Protein AF-A0A976L8U5-F1 (afdb_monomer_lite)

Structure (mmCIF, N/CA/C/O backbone):
data_AF-A0A976L8U5-F1
#
_entry.id   AF-A0A976L8U5-F1
#
loop_
_atom_site.group_PDB
_atom_site.id
_atom_site.type_symbol
_atom_site.label_atom_id
_atom_site.label_alt_id
_atom_site.label_comp_id
_atom_site.label_asym_id
_atom_site.label_entity_id
_atom_site.label_seq_id
_atom_site.pdbx_PDB_ins_code
_atom_site.Cartn_x
_atom_site.Cartn_y
_atom_site.Cartn_z
_atom_site.occupancy
_atom_site.B_iso_or_equiv
_atom_site.auth_seq_id
_atom_site.auth_comp_id
_atom_site.auth_asym_id
_atom_site.auth_atom_id
_atom_site.pdbx_PDB_model_num
ATOM 1 N N . MET A 1 1 ? 22.854 15.360 -53.768 1.00 44.38 1 MET A N 1
ATOM 2 C CA . MET A 1 1 ? 22.581 15.860 -52.399 1.00 44.38 1 MET A CA 1
ATOM 3 C C . MET A 1 1 ? 21.250 15.353 -51.829 1.00 44.38 1 MET A C 1
ATOM 5 O O . MET A 1 1 ? 21.272 14.865 -50.712 1.00 44.38 1 MET A O 1
ATOM 9 N N . LEU A 1 2 ? 20.129 15.354 -52.569 1.00 37.84 2 LEU A N 1
ATOM 10 C CA . LEU A 1 2 ? 18.815 14.887 -52.065 1.00 37.84 2 LEU A CA 1
ATOM 11 C C . LEU A 1 2 ? 18.750 13.401 -51.633 1.00 37.84 2 LEU A C 1
ATOM 13 O O . LEU A 1 2 ? 18.084 13.079 -50.655 1.00 37.84 2 LEU A O 1
ATOM 17 N N . ALA A 1 3 ? 19.489 12.499 -52.289 1.00 44.12 3 ALA A N 1
ATOM 18 C CA . ALA A 1 3 ? 19.462 11.062 -51.970 1.00 44.12 3 ALA A CA 1
ATOM 19 C C . ALA A 1 3 ? 20.123 10.683 -50.623 1.00 44.12 3 ALA A C 1
ATOM 21 O O . ALA A 1 3 ? 19.830 9.622 -50.083 1.00 44.12 3 ALA A O 1
ATOM 22 N N . ALA A 1 4 ? 20.990 11.538 -50.065 1.00 46.53 4 ALA A N 1
ATOM 23 C CA . ALA A 1 4 ? 21.650 11.299 -48.774 1.00 46.53 4 ALA A CA 1
ATOM 24 C C . ALA A 1 4 ? 20.836 11.822 -47.573 1.00 46.53 4 ALA A C 1
ATOM 26 O O . ALA A 1 4 ? 21.063 11.399 -46.443 1.00 46.53 4 ALA A O 1
ATOM 27 N N . LEU A 1 5 ? 19.870 12.716 -47.815 1.00 47.00 5 LEU A N 1
ATOM 28 C CA . LEU A 1 5 ? 18.998 13.295 -46.786 1.00 47.00 5 LEU A CA 1
ATOM 29 C C . LEU A 1 5 ? 17.825 12.374 -46.422 1.00 47.00 5 LEU A C 1
ATOM 31 O O . LEU A 1 5 ? 17.388 12.367 -45.275 1.00 47.00 5 LEU A O 1
ATOM 35 N N . LEU A 1 6 ? 17.339 11.564 -47.365 1.00 45.81 6 LEU A N 1
ATOM 36 C CA . LEU A 1 6 ? 16.196 10.666 -47.153 1.00 45.81 6 LEU A CA 1
ATOM 37 C C . LEU A 1 6 ? 16.451 9.579 -46.083 1.00 45.81 6 LEU A C 1
ATOM 39 O O . LEU A 1 6 ? 15.636 9.463 -45.172 1.00 45.81 6 LEU A O 1
ATOM 43 N N . PRO A 1 7 ? 17.576 8.832 -46.083 1.00 51.41 7 PRO A N 1
ATOM 44 C CA . PRO A 1 7 ? 17.837 7.832 -45.040 1.00 51.41 7 PRO A CA 1
ATOM 45 C C . PRO A 1 7 ? 18.092 8.460 -43.662 1.00 51.41 7 PRO A C 1
ATOM 47 O O . PRO A 1 7 ? 17.674 7.916 -42.642 1.00 51.41 7 PRO A O 1
ATOM 50 N N . ALA A 1 8 ? 18.756 9.622 -43.629 1.00 49.97 8 ALA A N 1
ATOM 51 C CA . ALA A 1 8 ? 19.089 10.328 -42.393 1.00 49.97 8 ALA A CA 1
ATOM 52 C C . ALA A 1 8 ? 17.847 10.932 -41.714 1.00 49.97 8 ALA A C 1
ATOM 54 O O . ALA A 1 8 ? 17.715 10.861 -40.495 1.00 49.97 8 ALA A O 1
ATOM 55 N N . THR A 1 9 ? 16.908 11.472 -42.495 1.00 52.38 9 THR A N 1
ATOM 56 C CA . THR A 1 9 ? 15.650 12.030 -41.973 1.00 52.38 9 THR A CA 1
ATOM 57 C C . THR A 1 9 ? 14.691 10.937 -41.501 1.00 52.38 9 THR A C 1
ATOM 59 O O . THR A 1 9 ? 14.131 11.064 -40.417 1.00 52.38 9 THR A O 1
ATOM 62 N N . ILE A 1 10 ? 14.573 9.818 -42.225 1.00 53.38 10 ILE A N 1
ATOM 63 C CA . ILE A 1 10 ? 13.756 8.666 -41.797 1.00 53.38 10 ILE A CA 1
ATOM 64 C C . ILE A 1 10 ? 14.329 8.026 -40.516 1.00 53.38 10 ILE A C 1
ATOM 66 O O . ILE A 1 10 ? 13.579 7.711 -39.593 1.00 53.38 10 ILE A O 1
ATOM 70 N N . GLY A 1 11 ? 15.658 7.902 -40.409 1.00 50.41 11 GLY A N 1
ATOM 71 C CA . GLY A 1 11 ? 16.328 7.411 -39.198 1.00 50.41 11 GLY A CA 1
ATOM 72 C C . GLY A 1 11 ? 16.193 8.342 -37.984 1.00 50.41 11 GLY A C 1
ATOM 73 O O . GLY A 1 11 ? 16.032 7.872 -36.856 1.00 50.41 11 GLY A O 1
ATOM 74 N N . MET A 1 12 ? 16.201 9.662 -38.194 1.00 54.78 12 MET A N 1
ATOM 75 C CA . MET A 1 12 ? 15.980 10.643 -37.122 1.00 54.78 12 MET A CA 1
ATOM 76 C C . MET A 1 12 ? 14.525 10.669 -36.637 1.00 54.78 12 MET A C 1
ATOM 78 O O . MET A 1 12 ? 14.290 10.738 -35.435 1.00 54.78 12 MET A O 1
ATOM 82 N N . VAL A 1 13 ? 13.543 10.552 -37.535 1.00 58.03 13 VAL A N 1
ATOM 83 C CA . VAL A 1 13 ? 12.120 10.513 -37.150 1.00 58.03 13 VAL A CA 1
ATOM 84 C C . VAL A 1 13 ? 11.796 9.235 -36.363 1.00 58.03 13 VAL A C 1
ATOM 86 O O . VAL A 1 13 ? 11.122 9.297 -35.335 1.00 58.03 13 VAL A O 1
ATOM 89 N N . GLY A 1 14 ? 12.348 8.086 -36.773 1.00 59.41 14 GLY A N 1
ATOM 90 C CA . GLY A 1 14 ? 12.197 6.826 -36.038 1.00 59.41 14 GLY A CA 1
ATOM 91 C C . GLY A 1 14 ? 12.796 6.879 -34.627 1.00 59.41 14 GLY A C 1
ATOM 92 O O . GLY A 1 14 ? 12.144 6.496 -33.659 1.00 59.41 14 GLY A O 1
ATOM 93 N N . THR A 1 15 ? 14.004 7.426 -34.478 1.00 60.72 15 THR A N 1
ATOM 94 C CA . THR A 1 15 ? 14.672 7.540 -33.167 1.00 60.72 15 THR A CA 1
ATOM 95 C C . THR A 1 15 ? 14.010 8.563 -32.237 1.00 60.72 15 THR A C 1
ATOM 97 O O . THR A 1 15 ? 13.962 8.330 -31.031 1.00 60.72 15 THR A O 1
ATOM 100 N N . GLN A 1 16 ? 13.434 9.644 -32.774 1.00 62.50 16 GLN A N 1
ATOM 101 C CA . GLN A 1 16 ? 12.646 10.606 -31.994 1.00 62.50 16 GLN A CA 1
ATOM 102 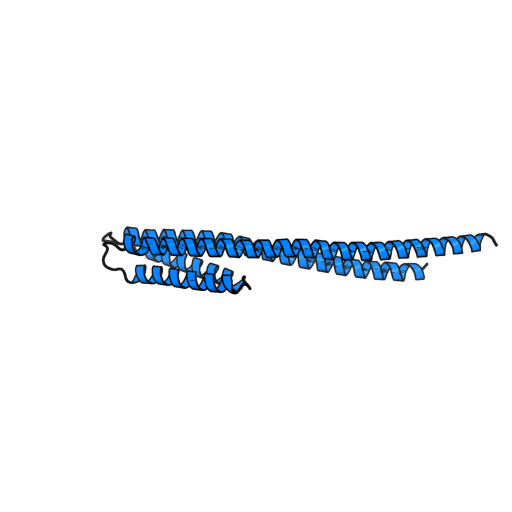C C . GLN A 1 16 ? 11.358 9.992 -31.438 1.00 62.50 16 GLN A C 1
ATOM 104 O O . GLN A 1 16 ? 11.057 10.200 -30.264 1.00 62.50 16 GLN A O 1
ATOM 109 N N . SER A 1 17 ? 10.632 9.204 -32.240 1.00 69.75 17 SER A N 1
ATOM 110 C CA . SER A 1 17 ? 9.412 8.525 -31.775 1.00 69.75 17 SER A CA 1
ATOM 111 C C . SER A 1 17 ? 9.699 7.527 -30.645 1.00 69.75 17 SER A C 1
ATOM 113 O O . SER A 1 17 ? 9.065 7.587 -29.598 1.00 69.75 17 SER A O 1
ATOM 115 N N . LEU A 1 18 ? 10.755 6.717 -30.781 1.00 70.25 18 LEU A N 1
ATOM 116 C CA . LEU A 1 18 ? 11.174 5.758 -29.753 1.00 70.25 18 LEU A CA 1
ATOM 117 C C . LEU A 1 18 ? 11.617 6.435 -28.449 1.00 70.25 18 LEU A C 1
ATOM 119 O O . LEU A 1 18 ? 11.365 5.915 -27.361 1.00 70.25 18 LEU A O 1
ATOM 123 N N . PHE A 1 19 ? 12.285 7.588 -28.544 1.00 72.75 19 PHE A N 1
ATOM 124 C CA . PHE A 1 19 ? 12.681 8.361 -27.370 1.00 72.75 19 PHE A CA 1
ATOM 125 C C . PHE A 1 19 ? 11.472 9.005 -26.679 1.00 72.75 19 PHE A C 1
ATOM 127 O O . PHE A 1 19 ? 11.380 8.961 -25.453 1.00 72.75 19 PHE A O 1
ATOM 134 N N . ALA A 1 20 ? 10.525 9.554 -27.443 1.00 78.88 20 ALA A N 1
ATOM 135 C CA . ALA A 1 20 ? 9.286 10.107 -26.901 1.00 78.88 20 ALA A CA 1
ATOM 136 C C . ALA A 1 20 ? 8.451 9.031 -26.185 1.00 78.88 20 ALA A C 1
ATOM 138 O O . ALA A 1 20 ? 8.029 9.246 -25.048 1.00 78.88 20 ALA A O 1
ATOM 139 N N . ASP A 1 21 ? 8.307 7.851 -26.792 1.00 79.31 21 ASP A N 1
ATOM 140 C CA . ASP A 1 21 ? 7.603 6.710 -26.198 1.00 79.31 21 ASP A CA 1
ATOM 141 C C . ASP A 1 21 ? 8.293 6.217 -24.917 1.00 79.31 21 ASP A C 1
ATOM 143 O O . ASP A 1 21 ? 7.636 5.913 -23.919 1.00 79.31 21 ASP A O 1
ATOM 147 N N . PHE A 1 22 ? 9.630 6.175 -24.906 1.00 77.56 22 PHE A N 1
ATOM 148 C CA . PHE A 1 22 ? 10.403 5.849 -23.707 1.00 77.56 22 PHE A CA 1
ATOM 149 C C . PHE A 1 22 ? 10.185 6.870 -22.583 1.00 77.56 22 PHE A C 1
ATOM 151 O O . PHE A 1 22 ? 9.984 6.475 -21.434 1.00 77.56 22 PHE A O 1
ATOM 158 N N . MET A 1 23 ? 10.201 8.166 -22.903 1.00 80.88 23 MET A N 1
ATOM 159 C CA . MET A 1 23 ? 9.980 9.236 -21.927 1.00 80.88 23 MET A CA 1
ATOM 160 C C . MET A 1 23 ? 8.559 9.204 -21.360 1.00 80.88 23 MET A C 1
ATOM 162 O O . MET A 1 23 ? 8.395 9.309 -20.145 1.00 80.88 23 MET A O 1
ATOM 166 N N . ALA A 1 24 ? 7.547 9.000 -22.208 1.00 83.25 24 ALA A N 1
ATOM 167 C CA . ALA A 1 24 ? 6.156 8.864 -21.781 1.00 83.25 24 ALA A CA 1
ATOM 168 C C . ALA A 1 24 ? 5.971 7.655 -20.851 1.00 83.25 24 ALA A C 1
ATOM 170 O O . ALA A 1 24 ? 5.401 7.782 -19.768 1.00 83.25 24 ALA A O 1
ATOM 171 N N . TRP A 1 25 ? 6.531 6.503 -21.228 1.00 84.44 25 TRP A N 1
ATOM 172 C CA . TRP A 1 25 ? 6.510 5.294 -20.405 1.00 84.44 25 TRP A CA 1
ATOM 173 C C . TRP A 1 25 ? 7.226 5.484 -19.057 1.00 84.44 25 TRP A C 1
ATOM 175 O O . TRP A 1 25 ? 6.696 5.092 -18.019 1.00 84.44 25 TRP A O 1
ATOM 185 N N . SER A 1 26 ? 8.400 6.124 -19.052 1.00 80.81 26 SER A N 1
ATOM 186 C CA . SER A 1 26 ? 9.168 6.424 -17.834 1.00 80.81 26 SER A CA 1
ATOM 187 C C . SER A 1 26 ? 8.401 7.351 -16.886 1.00 80.81 26 SER A C 1
ATOM 189 O O . SER A 1 26 ? 8.329 7.101 -15.683 1.00 80.81 26 SER A O 1
ATOM 191 N N . MET A 1 27 ? 7.768 8.396 -17.429 1.00 85.44 27 MET A N 1
ATOM 192 C CA . MET A 1 27 ? 6.956 9.328 -16.649 1.00 85.44 27 MET A CA 1
ATOM 193 C C . MET A 1 27 ? 5.739 8.635 -16.027 1.00 85.44 27 MET A C 1
ATOM 195 O O . MET A 1 27 ? 5.491 8.807 -14.834 1.00 85.44 27 MET A O 1
ATOM 199 N N . GLN A 1 28 ? 5.024 7.815 -16.803 1.00 86.44 28 GLN A N 1
ATOM 200 C CA . GLN A 1 28 ? 3.873 7.054 -16.316 1.00 86.44 28 GLN A CA 1
ATOM 201 C C . GLN A 1 28 ? 4.263 6.092 -15.185 1.00 86.44 28 GLN A C 1
ATOM 203 O O . GLN A 1 28 ? 3.563 6.008 -14.178 1.00 86.44 28 GLN A O 1
ATOM 208 N N . LEU A 1 29 ? 5.390 5.390 -15.323 1.00 81.69 29 LEU A N 1
ATOM 209 C CA . LEU A 1 29 ? 5.833 4.431 -14.315 1.00 81.69 29 LEU A CA 1
ATOM 210 C C . LEU A 1 29 ? 6.323 5.118 -13.034 1.00 81.69 29 LEU A C 1
ATOM 212 O O . LEU A 1 29 ? 5.962 4.684 -11.943 1.00 81.69 29 LEU A O 1
ATOM 216 N N . ASN A 1 30 ? 7.071 6.221 -13.145 1.00 83.50 30 ASN A N 1
ATOM 217 C CA . ASN A 1 30 ? 7.448 7.027 -11.980 1.00 83.50 30 ASN A CA 1
ATOM 218 C C . ASN A 1 30 ? 6.219 7.546 -11.229 1.00 83.50 30 ASN A C 1
ATOM 220 O O . ASN A 1 30 ? 6.196 7.522 -10.001 1.00 83.50 30 ASN A O 1
ATOM 224 N N . 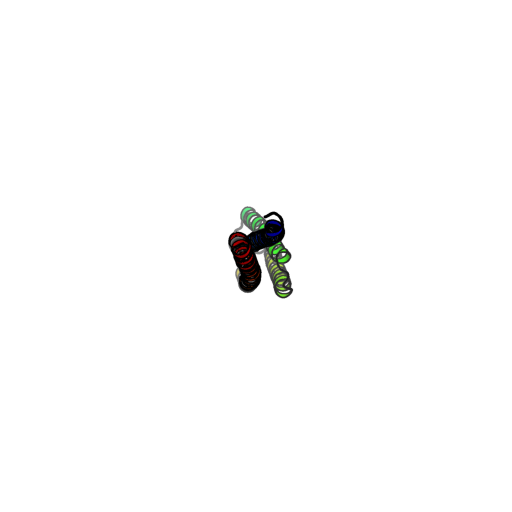GLN A 1 31 ? 5.188 7.983 -11.957 1.00 87.19 31 GLN A N 1
ATOM 225 C CA . GLN A 1 31 ? 3.933 8.408 -11.348 1.00 87.19 31 GLN A CA 1
ATOM 226 C C . GLN A 1 31 ? 3.245 7.248 -10.619 1.00 87.19 31 GLN A C 1
ATOM 228 O O . GLN A 1 31 ? 2.799 7.422 -9.490 1.00 87.19 31 GLN A O 1
ATOM 233 N N . GLN A 1 32 ? 3.205 6.059 -11.223 1.00 87.31 32 GLN A N 1
ATOM 234 C CA . GLN A 1 32 ? 2.621 4.875 -10.597 1.00 87.31 32 GLN A CA 1
ATOM 235 C C . GLN A 1 32 ? 3.361 4.472 -9.313 1.00 87.31 32 GLN A C 1
ATOM 237 O O . GLN A 1 32 ? 2.718 4.259 -8.288 1.00 87.31 32 GLN A O 1
ATOM 242 N N . VAL A 1 33 ? 4.696 4.411 -9.344 1.00 87.25 33 VAL A N 1
ATOM 243 C CA . VAL A 1 33 ? 5.521 4.099 -8.164 1.00 87.25 33 VAL A CA 1
ATOM 244 C C . VAL A 1 33 ? 5.324 5.141 -7.065 1.00 87.25 33 VAL A C 1
ATOM 246 O O . VAL A 1 33 ? 5.190 4.790 -5.893 1.00 87.25 33 VAL A O 1
ATOM 249 N N . PHE A 1 34 ? 5.282 6.423 -7.434 1.00 87.88 34 PHE A N 1
ATOM 250 C CA . PHE A 1 34 ? 5.053 7.504 -6.485 1.00 87.88 34 PHE A CA 1
ATOM 251 C C . PHE A 1 34 ? 3.684 7.386 -5.807 1.00 87.88 34 PHE A C 1
ATOM 253 O O . PHE A 1 34 ? 3.608 7.461 -4.581 1.00 87.88 34 PHE A O 1
ATOM 260 N N . GLU A 1 35 ? 2.613 7.157 -6.575 1.00 89.75 35 GLU A N 1
ATOM 261 C CA . GLU A 1 35 ? 1.278 6.975 -5.998 1.00 89.75 35 GLU A CA 1
ATOM 262 C C . GLU A 1 35 ? 1.215 5.716 -5.125 1.00 89.75 35 GLU A C 1
ATOM 264 O O . GLU A 1 35 ? 0.708 5.797 -4.013 1.00 89.75 35 GLU A O 1
ATOM 269 N N . GLN A 1 36 ? 1.814 4.589 -5.530 1.00 88.75 36 GLN A N 1
ATOM 270 C CA . GLN A 1 36 ? 1.872 3.386 -4.687 1.00 88.75 36 GLN A CA 1
ATOM 271 C C . GLN A 1 36 ? 2.622 3.633 -3.367 1.00 88.75 36 GLN A C 1
ATOM 273 O O . GLN A 1 36 ? 2.131 3.269 -2.299 1.00 88.75 36 GLN A O 1
ATOM 278 N N . SER A 1 37 ? 3.773 4.309 -3.401 1.00 89.44 37 SER A N 1
ATOM 279 C CA . SER A 1 37 ? 4.534 4.655 -2.191 1.00 89.44 37 SER A CA 1
ATOM 280 C C . SER A 1 37 ? 3.748 5.594 -1.265 1.00 89.44 37 SER A C 1
ATOM 282 O O . SER A 1 37 ? 3.704 5.409 -0.046 1.00 89.44 37 SER A O 1
ATOM 284 N N . LYS A 1 38 ? 3.046 6.573 -1.839 1.00 92.25 38 LYS A N 1
ATOM 285 C CA . LYS A 1 38 ? 2.162 7.479 -1.101 1.00 92.25 38 LYS A CA 1
ATOM 286 C C . LYS A 1 38 ? 0.960 6.750 -0.494 1.00 92.25 38 LYS A C 1
ATOM 288 O O . LYS A 1 38 ? 0.586 7.044 0.646 1.00 92.25 38 LYS A O 1
ATOM 293 N N . THR A 1 39 ? 0.374 5.800 -1.219 1.00 92.81 39 THR A N 1
ATOM 294 C CA . THR A 1 39 ? -0.699 4.930 -0.727 1.00 92.81 39 THR A CA 1
ATOM 295 C C . THR A 1 39 ? -0.208 4.089 0.448 1.00 92.81 39 THR A C 1
ATOM 297 O O . THR A 1 39 ? -0.881 4.056 1.474 1.00 92.81 39 THR A O 1
ATOM 300 N N . LEU A 1 40 ? 0.995 3.508 0.368 1.00 91.69 40 LEU A N 1
ATOM 301 C CA . LEU A 1 40 ? 1.613 2.763 1.470 1.00 91.69 40 LEU A CA 1
ATOM 302 C C . LEU A 1 40 ? 1.796 3.626 2.727 1.00 91.69 40 LEU A C 1
ATOM 304 O O . LEU A 1 40 ? 1.391 3.231 3.821 1.00 91.69 40 LEU A O 1
ATOM 308 N N . GLY A 1 41 ? 2.357 4.830 2.577 1.00 91.56 41 GLY A N 1
ATOM 309 C CA . GLY A 1 41 ? 2.512 5.763 3.697 1.00 91.56 41 GLY A CA 1
ATOM 310 C C . GLY A 1 41 ? 1.166 6.157 4.315 1.00 91.56 41 GLY A C 1
ATOM 311 O O . GLY A 1 41 ? 1.012 6.171 5.537 1.00 91.56 41 GLY A O 1
ATOM 312 N N . SER A 1 42 ? 0.162 6.405 3.470 1.00 94.50 42 SER A N 1
ATOM 313 C CA . SER A 1 42 ? -1.199 6.737 3.906 1.00 94.50 42 SER A CA 1
ATOM 314 C C . SER A 1 42 ? -1.877 5.571 4.625 1.00 94.50 42 SER A C 1
ATOM 316 O O . SER A 1 42 ? -2.579 5.794 5.609 1.00 94.50 42 SER A O 1
ATOM 318 N N . LEU A 1 43 ? -1.658 4.340 4.159 1.00 95.06 43 LEU A N 1
ATOM 319 C CA . LEU A 1 43 ? -2.179 3.117 4.758 1.00 95.06 43 LEU A CA 1
ATOM 320 C C . LEU A 1 43 ? -1.664 2.951 6.189 1.00 95.06 43 LEU A C 1
ATOM 322 O O . LEU A 1 43 ? -2.468 2.808 7.106 1.00 95.06 43 LEU A O 1
ATOM 326 N N . LEU A 1 44 ? -0.344 3.034 6.380 1.00 94.25 44 LEU A N 1
ATOM 327 C CA . LEU A 1 44 ? 0.298 2.914 7.694 1.00 94.25 44 LEU A CA 1
ATOM 328 C C . LEU A 1 44 ? -0.140 4.023 8.656 1.00 94.25 44 LEU A C 1
ATOM 330 O O . LEU A 1 44 ? -0.412 3.776 9.831 1.00 94.25 44 LEU A O 1
ATOM 334 N N . GLN A 1 45 ? -0.240 5.257 8.160 1.00 95.81 45 GLN A N 1
ATOM 335 C CA . GLN A 1 45 ? -0.696 6.378 8.975 1.00 95.81 45 GLN A CA 1
ATOM 336 C C . GLN A 1 45 ? -2.155 6.197 9.416 1.00 95.81 45 GLN A C 1
ATOM 338 O O . GLN A 1 45 ? -2.486 6.434 10.579 1.00 95.81 45 GLN A O 1
ATOM 343 N N . LYS A 1 46 ? -3.038 5.796 8.495 1.00 95.81 46 LYS A N 1
ATOM 344 C CA . LYS A 1 46 ? -4.473 5.649 8.768 1.00 95.81 46 LYS A CA 1
ATOM 345 C C . LYS A 1 46 ? -4.780 4.421 9.617 1.00 95.81 46 LYS A C 1
ATOM 347 O O . LYS A 1 46 ? -5.655 4.519 10.471 1.00 95.81 46 LYS A O 1
ATOM 352 N N . SER A 1 47 ? -4.059 3.313 9.442 1.00 95.62 47 SER A N 1
ATOM 353 C CA . SER A 1 47 ? -4.208 2.142 10.312 1.00 95.62 47 SER A CA 1
ATOM 354 C C . SER A 1 47 ? -3.806 2.469 11.750 1.00 95.62 47 SER A C 1
ATOM 356 O O . SER A 1 47 ? -4.551 2.157 12.675 1.00 95.62 47 SER A O 1
ATOM 358 N N . SER A 1 48 ? -2.691 3.184 11.940 1.00 94.38 48 SER A N 1
ATOM 359 C CA . SER A 1 48 ? -2.237 3.628 13.262 1.00 94.38 48 SER A CA 1
ATOM 360 C C . SER A 1 48 ? -3.214 4.612 13.917 1.00 94.38 48 SER A C 1
ATOM 362 O O . SER A 1 48 ? -3.534 4.464 15.095 1.00 94.38 48 SER A O 1
ATOM 364 N N . ASP A 1 49 ? -3.735 5.594 13.169 1.00 96.06 49 ASP A N 1
ATOM 365 C CA . ASP A 1 49 ? -4.740 6.533 13.689 1.00 96.06 49 ASP A CA 1
ATOM 366 C C . ASP A 1 49 ? -6.049 5.822 14.069 1.00 96.06 49 ASP A C 1
ATOM 368 O O . ASP A 1 49 ? -6.625 6.109 15.122 1.00 96.06 49 ASP A O 1
ATOM 372 N N . MET A 1 50 ? -6.494 4.866 13.248 1.00 95.69 50 MET A N 1
ATOM 373 C CA . MET A 1 50 ? -7.684 4.064 13.518 1.00 95.69 50 MET A CA 1
ATOM 374 C C . MET A 1 50 ? -7.498 3.206 14.770 1.00 95.69 50 MET A C 1
ATOM 376 O O . MET A 1 50 ? -8.347 3.254 15.659 1.00 95.69 50 MET A O 1
ATOM 380 N N . GLU A 1 51 ? -6.387 2.469 14.874 1.00 94.31 51 GLU A N 1
ATOM 381 C CA . GLU A 1 51 ? -6.067 1.643 16.042 1.00 94.31 51 GLU A CA 1
ATOM 382 C C . GLU A 1 51 ? -5.997 2.498 17.313 1.00 94.31 51 GLU A C 1
ATOM 384 O O . GLU A 1 51 ? -6.615 2.167 18.325 1.00 94.31 51 GLU A O 1
ATOM 389 N N . ARG A 1 52 ? -5.317 3.651 17.254 1.00 93.50 52 ARG A N 1
ATOM 390 C CA . ARG A 1 52 ? -5.217 4.575 18.388 1.00 93.50 52 ARG A CA 1
ATOM 391 C C . ARG A 1 52 ? -6.595 5.019 18.869 1.00 93.50 52 ARG A C 1
ATOM 393 O O . ARG A 1 52 ? -6.855 4.997 20.066 1.00 93.50 52 ARG A O 1
ATOM 400 N N . LYS A 1 53 ? -7.482 5.419 17.957 1.00 93.19 53 LYS A N 1
ATOM 401 C CA . LYS A 1 53 ? -8.841 5.868 18.302 1.00 93.19 53 LYS A CA 1
ATOM 402 C C . LYS A 1 53 ? -9.723 4.726 18.792 1.00 93.19 53 LYS A C 1
ATOM 404 O O . LYS A 1 53 ? -10.476 4.918 19.736 1.00 93.19 53 LYS A O 1
ATOM 409 N N . ALA A 1 54 ? -9.586 3.534 18.217 1.00 90.25 54 ALA A N 1
ATOM 410 C CA . ALA A 1 54 ? -10.255 2.336 18.710 1.00 90.25 54 ALA A CA 1
ATOM 411 C C . ALA A 1 54 ? -9.859 2.044 20.168 1.00 90.25 54 ALA A C 1
ATOM 413 O O . ALA A 1 54 ? -10.726 1.843 21.015 1.00 90.25 54 ALA A O 1
ATOM 414 N N . ARG A 1 55 ? -8.561 2.120 20.489 1.00 90.19 55 ARG A N 1
ATOM 415 C CA . ARG A 1 55 ? -8.050 1.973 21.861 1.00 90.19 55 ARG A CA 1
ATOM 416 C C . ARG A 1 55 ? -8.570 3.066 22.803 1.00 90.19 55 ARG A C 1
ATOM 418 O O . ARG A 1 55 ? -8.923 2.750 23.933 1.00 90.19 55 ARG A O 1
ATOM 425 N N . LEU A 1 56 ? -8.680 4.321 22.354 1.00 88.31 56 LEU A N 1
ATOM 426 C CA . LEU A 1 56 ? -9.278 5.400 23.159 1.00 88.31 56 LEU A CA 1
ATOM 427 C C . LEU A 1 56 ? -10.753 5.126 23.479 1.00 88.31 56 LEU A C 1
ATOM 429 O O . LEU A 1 56 ? -11.161 5.283 24.627 1.00 88.31 56 LEU A O 1
ATOM 433 N N . VAL A 1 57 ? -11.533 4.647 22.504 1.00 87.00 57 VAL A N 1
ATOM 434 C CA . VAL A 1 57 ? -12.933 4.251 22.738 1.00 87.00 57 VAL A CA 1
ATOM 435 C C . VAL A 1 57 ? -13.023 3.148 23.793 1.00 87.00 57 VAL A C 1
ATOM 437 O O . VAL A 1 57 ? -13.893 3.202 24.660 1.00 87.00 57 VAL A O 1
ATOM 440 N N . VAL A 1 58 ? -12.118 2.169 23.748 1.00 84.38 58 VAL A N 1
ATOM 441 C CA . VAL A 1 58 ? -12.048 1.089 24.742 1.00 84.38 58 VAL A CA 1
ATOM 442 C C . VAL A 1 58 ? -11.684 1.635 26.126 1.00 84.38 58 VAL A C 1
ATOM 444 O O . VAL A 1 58 ? -12.370 1.320 27.095 1.00 84.38 58 VAL A O 1
ATOM 447 N N . LEU A 1 59 ? -10.669 2.497 26.221 1.00 81.81 59 LEU A N 1
ATOM 448 C CA . LEU A 1 59 ? -10.186 3.063 27.485 1.00 81.81 59 LEU A CA 1
ATOM 449 C C . LEU A 1 59 ? -11.235 3.942 28.185 1.00 81.81 59 LEU A C 1
ATOM 451 O O . LEU A 1 59 ? -11.371 3.899 29.405 1.00 81.81 59 LEU A O 1
ATOM 455 N N . PHE A 1 60 ? -11.988 4.738 27.424 1.00 77.69 60 PHE A N 1
ATOM 456 C CA . PHE A 1 60 ? -13.006 5.641 27.973 1.00 77.69 60 PHE A CA 1
ATOM 457 C C . PHE A 1 60 ? -14.391 4.997 28.125 1.00 77.69 60 PHE A C 1
ATOM 459 O O . PHE A 1 60 ? -15.315 5.651 28.607 1.00 77.69 60 PHE A O 1
ATOM 466 N N . SER A 1 61 ? -14.550 3.718 27.767 1.00 67.81 61 SER A N 1
ATOM 467 C CA . SER A 1 61 ? -15.839 3.013 27.847 1.00 67.81 61 SER A CA 1
ATOM 468 C C . SER A 1 61 ? -16.371 2.819 29.278 1.00 67.81 61 SER A C 1
ATOM 470 O O . SER A 1 61 ? -17.583 2.711 29.459 1.00 67.81 61 SER A O 1
ATOM 472 N N . ASP A 1 62 ? -15.484 2.831 30.280 1.00 61.34 62 ASP A N 1
ATOM 473 C CA . ASP A 1 62 ? -15.791 2.670 31.712 1.00 61.34 62 ASP A CA 1
ATOM 474 C C . ASP A 1 62 ? -16.261 3.974 32.391 1.00 61.34 62 ASP A C 1
ATOM 476 O O . ASP A 1 62 ? -16.794 3.957 33.503 1.00 61.34 62 ASP A O 1
ATOM 480 N N . GLN A 1 63 ? -16.074 5.135 31.749 1.00 58.22 63 GLN A N 1
ATOM 481 C CA . GLN A 1 63 ? -16.554 6.398 32.302 1.00 58.22 63 GLN A CA 1
ATOM 482 C C . GLN A 1 63 ? -18.055 6.532 32.027 1.00 58.22 63 GLN A C 1
ATOM 484 O O . GLN A 1 63 ? -18.530 6.359 30.907 1.00 58.22 63 GLN A O 1
ATOM 489 N N . SER A 1 64 ? -18.823 6.860 33.068 1.00 55.03 64 SER A N 1
ATOM 490 C CA . SER A 1 64 ? -20.292 6.973 33.068 1.00 55.03 64 SER A CA 1
ATOM 491 C C . SER A 1 64 ? -20.875 7.997 32.078 1.00 55.03 64 SER A C 1
ATOM 493 O O . SER A 1 64 ? -22.095 8.120 31.965 1.00 55.03 64 SER A O 1
ATOM 495 N N . LEU A 1 65 ? -20.024 8.694 31.325 1.00 52.06 65 LEU A N 1
ATOM 496 C CA . LEU A 1 65 ? -20.360 9.316 30.057 1.00 52.06 65 LEU A CA 1
ATOM 497 C C . LEU A 1 65 ? -19.631 8.563 28.942 1.00 52.06 65 LEU A C 1
ATOM 499 O O . LEU A 1 65 ? -18.461 8.816 28.678 1.00 52.06 65 LEU A O 1
ATOM 503 N N . HIS A 1 66 ? -20.341 7.678 28.245 1.00 57.00 66 HIS A N 1
ATOM 504 C CA . HIS A 1 66 ? -19.959 7.287 26.891 1.00 57.00 66 HIS A CA 1
ATOM 505 C C . HIS A 1 66 ? -19.810 8.562 26.055 1.00 57.00 66 HIS A C 1
ATOM 507 O O . HIS A 1 66 ? -20.818 9.122 25.623 1.00 57.00 66 HIS A O 1
ATOM 513 N N . GLU A 1 67 ? -18.588 9.056 25.855 1.00 64.81 67 GLU A N 1
ATOM 514 C CA . GLU A 1 67 ? -18.399 10.270 25.073 1.00 64.81 67 GLU A CA 1
ATOM 515 C C . GLU A 1 67 ? -18.687 9.965 23.593 1.00 64.81 67 GLU A C 1
ATOM 517 O O . GLU A 1 67 ? -17.944 9.210 22.957 1.00 64.81 67 GLU A O 1
ATOM 522 N N . PRO A 1 68 ? -19.757 10.537 23.003 1.00 74.75 68 PRO A N 1
ATOM 523 C CA . PRO A 1 68 ? -20.094 10.304 21.597 1.00 74.75 68 PRO A CA 1
ATOM 524 C C . PRO A 1 68 ? -18.963 10.751 20.661 1.00 74.75 68 PRO A C 1
ATOM 526 O O . PRO A 1 68 ? -18.800 10.200 19.573 1.00 74.75 68 PRO A O 1
ATOM 529 N N . TYR A 1 69 ? -18.136 11.695 21.117 1.00 82.69 69 TYR A N 1
ATOM 530 C CA . TYR A 1 69 ? -16.997 12.220 20.381 1.00 82.69 69 TYR A CA 1
ATOM 531 C C . TYR A 1 69 ? -15.964 11.146 20.007 1.00 82.69 69 TYR A C 1
ATOM 533 O O . TYR A 1 69 ? -15.566 11.078 18.845 1.00 82.69 69 TYR A O 1
ATOM 541 N N . GLU A 1 70 ? -15.557 10.279 20.939 1.00 85.38 70 GLU A N 1
ATOM 542 C CA . GLU A 1 70 ? -14.536 9.258 20.661 1.00 85.38 70 GLU A CA 1
ATOM 543 C C . GLU A 1 70 ? -15.050 8.204 19.672 1.00 85.38 70 GLU A C 1
ATOM 545 O O . GLU A 1 70 ? -14.338 7.803 18.747 1.00 85.38 70 GLU A O 1
ATOM 550 N N . LYS A 1 71 ? -16.331 7.821 19.787 1.00 85.50 71 LYS A N 1
ATOM 551 C CA . LYS A 1 71 ? -16.974 6.910 18.826 1.00 85.50 71 LYS A CA 1
ATOM 552 C C . LYS A 1 71 ? -17.045 7.527 17.429 1.00 85.50 71 LYS A C 1
ATOM 554 O O . LYS A 1 71 ? -16.702 6.860 16.453 1.00 85.50 71 LYS A O 1
ATOM 559 N N . GLU A 1 72 ? -17.427 8.798 17.314 1.00 89.56 72 GLU A N 1
ATOM 560 C CA . GLU A 1 72 ? -17.426 9.504 16.029 1.00 89.56 72 GLU A CA 1
ATOM 561 C C . GLU A 1 72 ? -16.015 9.650 15.445 1.00 89.56 72 GLU A C 1
ATOM 563 O O . GLU A 1 72 ? -15.812 9.455 14.243 1.00 89.56 72 GLU A O 1
ATOM 568 N N . ALA A 1 73 ? -15.026 9.989 16.276 1.00 90.62 73 ALA A N 1
ATOM 569 C CA . ALA A 1 73 ? -13.638 10.126 15.856 1.00 90.62 73 ALA A CA 1
ATOM 570 C C . ALA A 1 73 ? -13.092 8.797 15.315 1.00 90.62 73 ALA A C 1
ATOM 572 O O . ALA A 1 73 ? -12.450 8.789 14.254 1.00 90.62 73 ALA A O 1
ATOM 573 N N . TYR A 1 74 ? -13.389 7.687 15.998 1.00 92.94 74 TYR A N 1
ATOM 574 C CA . TYR A 1 74 ? -13.085 6.336 15.539 1.00 92.94 74 TYR A CA 1
ATOM 575 C C . TYR A 1 74 ? -13.788 6.017 14.215 1.00 92.94 74 TYR A C 1
ATOM 577 O O . TYR A 1 74 ? -13.101 5.674 13.258 1.00 92.94 74 TYR A O 1
ATOM 585 N N . GLN A 1 75 ? -15.106 6.212 14.095 1.00 93.75 75 GLN A N 1
ATOM 586 C CA . GLN A 1 75 ? -15.832 5.918 12.849 1.00 93.75 75 GLN A CA 1
ATOM 587 C C . GLN A 1 75 ? -15.300 6.716 11.649 1.00 93.75 75 GLN A C 1
ATOM 589 O O . GLN A 1 75 ? -15.147 6.175 10.550 1.00 93.75 75 GLN A O 1
ATOM 594 N N . ARG A 1 76 ? -14.946 7.993 11.848 1.00 94.88 76 ARG A N 1
ATOM 595 C CA . ARG A 1 76 ? -14.304 8.801 10.799 1.00 94.88 76 ARG A CA 1
ATOM 596 C C . ARG A 1 76 ? -12.953 8.212 10.400 1.00 94.88 76 ARG A C 1
ATOM 598 O O . ARG A 1 76 ? -12.694 8.076 9.207 1.00 94.88 76 ARG A O 1
ATOM 605 N N . SER A 1 77 ? -12.109 7.843 11.363 1.00 95.88 77 SER A N 1
ATOM 606 C CA . SER A 1 77 ? -10.803 7.232 11.077 1.00 95.88 77 SER A CA 1
ATOM 607 C C . SER A 1 77 ? -10.941 5.876 10.377 1.00 95.88 77 SER A C 1
ATOM 609 O O . SER A 1 77 ? -10.313 5.660 9.343 1.00 95.88 77 SER A O 1
ATOM 611 N N . ARG A 1 78 ? -11.867 5.031 10.843 1.00 95.94 78 ARG A N 1
ATOM 612 C CA . ARG A 1 78 ? -12.247 3.758 10.221 1.00 95.94 78 ARG A CA 1
ATOM 613 C C . ARG A 1 78 ? -12.624 3.931 8.756 1.00 95.94 78 ARG A C 1
ATOM 615 O O . ARG A 1 78 ? -12.042 3.286 7.896 1.00 95.94 78 ARG A O 1
ATOM 622 N N . SER A 1 79 ? -13.549 4.840 8.445 1.00 96.94 79 SER A N 1
ATOM 623 C CA . SER A 1 79 ? -13.978 5.063 7.055 1.00 96.94 79 SER A CA 1
ATOM 624 C C . SER A 1 79 ? -12.818 5.467 6.135 1.00 96.94 79 SER A C 1
ATOM 626 O O . SER A 1 79 ? -12.736 5.033 4.988 1.00 96.94 79 SER A O 1
ATOM 628 N N . GLN A 1 80 ? -11.880 6.267 6.649 1.00 96.50 80 GLN A N 1
ATOM 629 C CA . GLN A 1 80 ? -10.694 6.669 5.905 1.00 96.50 80 GLN A CA 1
ATOM 630 C C . GLN A 1 80 ? -9.702 5.518 5.738 1.00 96.50 80 GLN A C 1
ATOM 632 O O . GLN A 1 80 ? -9.068 5.425 4.688 1.00 96.50 80 GLN A O 1
ATOM 637 N N . PHE A 1 81 ? -9.556 4.678 6.763 1.00 97.31 81 PHE A N 1
ATOM 638 C CA . PHE A 1 81 ? -8.741 3.473 6.727 1.00 97.31 81 PHE A CA 1
ATOM 639 C C . PHE A 1 81 ? -9.277 2.463 5.700 1.00 97.31 81 PHE A C 1
ATOM 641 O O . PHE A 1 81 ? -8.534 2.028 4.829 1.00 97.31 81 PHE A O 1
ATOM 648 N N . LEU A 1 82 ? -10.576 2.163 5.727 1.00 96.81 82 LEU A N 1
ATOM 649 C CA . LEU A 1 82 ? -11.195 1.245 4.767 1.00 96.81 82 LEU A CA 1
ATOM 650 C C . LEU A 1 82 ? -11.051 1.747 3.329 1.00 96.81 82 LEU A C 1
ATOM 652 O O . LEU A 1 82 ? -10.720 0.974 2.436 1.00 96.81 82 LEU A O 1
ATOM 656 N N . LYS A 1 83 ? -11.201 3.059 3.114 1.00 96.38 83 LYS A N 1
ATOM 657 C CA . LYS A 1 83 ? -10.980 3.660 1.798 1.00 96.38 83 LYS A CA 1
ATOM 658 C C . LYS A 1 83 ? -9.546 3.458 1.297 1.00 96.38 83 LYS A C 1
ATOM 660 O O . LYS A 1 83 ? -9.361 3.065 0.153 1.00 96.38 83 LYS A O 1
ATOM 665 N N . ILE A 1 84 ? -8.532 3.719 2.130 1.00 95.56 84 ILE A N 1
ATOM 666 C CA . ILE A 1 84 ? -7.135 3.530 1.701 1.00 95.56 84 ILE A CA 1
ATOM 667 C C . ILE A 1 84 ? -6.799 2.045 1.517 1.00 95.56 84 ILE A C 1
ATOM 669 O O . ILE A 1 84 ? -6.010 1.698 0.646 1.00 95.56 84 ILE A O 1
ATOM 673 N N . LEU A 1 85 ? -7.416 1.163 2.303 1.00 95.12 85 LEU A N 1
ATOM 674 C CA . LEU A 1 85 ? -7.251 -0.281 2.180 1.00 95.12 85 LEU A CA 1
ATOM 675 C C . LEU A 1 85 ? -7.833 -0.796 0.850 1.00 95.12 85 LEU A C 1
ATOM 677 O O . LEU A 1 85 ? -7.229 -1.639 0.189 1.00 95.12 85 LEU A O 1
ATOM 681 N N . GLU A 1 86 ? -8.960 -0.234 0.417 1.00 94.56 86 GLU A N 1
ATOM 682 C CA . GLU A 1 86 ? -9.538 -0.489 -0.902 1.00 94.56 86 GLU A CA 1
ATOM 683 C C . GLU A 1 86 ? -8.657 0.062 -2.035 1.00 94.56 86 GLU A C 1
ATOM 685 O O . GLU A 1 86 ? -8.402 -0.648 -3.004 1.00 94.56 86 GLU A O 1
ATOM 690 N N . GLU A 1 87 ? -8.077 1.257 -1.875 1.00 93.94 87 GLU A N 1
ATOM 691 C CA . GLU A 1 87 ? -7.096 1.802 -2.829 1.00 93.94 87 GLU A CA 1
ATOM 692 C C . GLU A 1 87 ? -5.856 0.893 -2.974 1.00 93.94 87 GLU A C 1
ATOM 694 O O . GLU A 1 87 ? -5.350 0.717 -4.082 1.00 93.94 87 GLU A O 1
ATOM 699 N N . VAL A 1 88 ? -5.380 0.268 -1.889 1.00 92.31 88 VAL A N 1
ATOM 700 C CA . VAL A 1 88 ? -4.280 -0.721 -1.930 1.00 92.31 88 VAL A CA 1
ATOM 701 C C . VAL A 1 88 ? -4.687 -1.971 -2.705 1.00 92.31 88 VAL A C 1
ATOM 703 O O . VAL A 1 88 ? -3.910 -2.462 -3.528 1.00 92.31 88 VAL A O 1
ATOM 706 N N . ARG A 1 89 ? -5.900 -2.481 -2.461 1.00 92.69 89 ARG A N 1
ATOM 707 C CA . ARG A 1 89 ? -6.446 -3.643 -3.174 1.00 92.69 89 ARG A CA 1
ATOM 708 C C . ARG A 1 89 ? -6.521 -3.379 -4.672 1.00 92.69 89 ARG A C 1
ATOM 710 O O . ARG A 1 89 ? -6.074 -4.210 -5.453 1.00 92.69 89 ARG A O 1
ATOM 717 N N . ASP A 1 90 ? -7.046 -2.221 -5.057 1.00 91.44 90 ASP A N 1
ATOM 718 C CA . ASP A 1 90 ? -7.246 -1.850 -6.457 1.00 91.44 90 ASP A CA 1
ATOM 719 C C . ASP A 1 90 ? -5.913 -1.528 -7.166 1.00 91.44 90 ASP A C 1
ATOM 7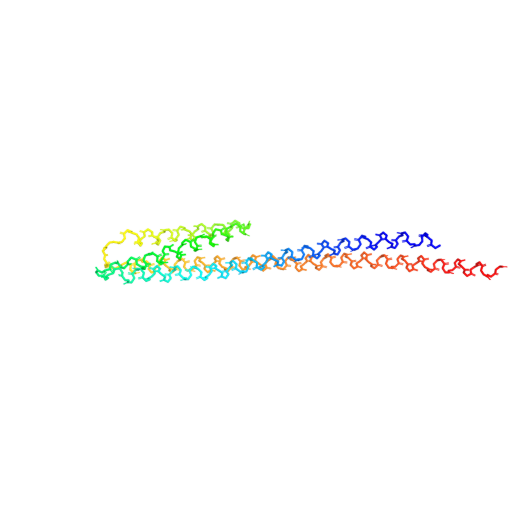21 O O . ASP A 1 90 ? -5.776 -1.739 -8.372 1.00 91.44 90 ASP A O 1
ATOM 725 N N . ALA A 1 91 ? -4.903 -1.057 -6.423 1.00 87.12 91 ALA A N 1
ATOM 726 C CA . ALA A 1 91 ? -3.556 -0.806 -6.937 1.00 87.12 91 ALA A CA 1
ATOM 727 C C . ALA A 1 91 ? -2.685 -2.071 -7.052 1.00 87.12 91 ALA A C 1
ATOM 729 O O . ALA A 1 91 ? -1.628 -2.024 -7.698 1.00 87.12 91 ALA A O 1
ATOM 730 N N . SER A 1 92 ? -3.079 -3.183 -6.423 1.00 85.38 92 SER A N 1
ATOM 731 C CA . SER A 1 92 ? -2.322 -4.432 -6.456 1.00 85.38 92 SER A CA 1
ATOM 732 C C . SER A 1 92 ? -2.871 -5.427 -7.473 1.00 85.38 92 SER A C 1
ATOM 734 O O . SER A 1 92 ? -4.071 -5.635 -7.611 1.00 85.38 92 SER A O 1
ATOM 736 N N . THR A 1 93 ? -1.958 -6.092 -8.177 1.00 80.88 93 THR A N 1
ATOM 737 C CA . THR A 1 93 ? -2.260 -7.226 -9.058 1.00 80.88 93 THR A CA 1
ATOM 738 C C . THR A 1 93 ? -1.855 -8.563 -8.432 1.00 80.88 93 THR A C 1
ATOM 740 O O . THR A 1 93 ? -2.078 -9.617 -9.029 1.00 80.88 93 THR A O 1
ATOM 743 N N . GLU A 1 94 ? -1.257 -8.544 -7.235 1.00 87.12 94 GLU A N 1
ATOM 744 C CA . GLU A 1 94 ? -0.789 -9.739 -6.537 1.00 87.12 94 GLU A CA 1
ATOM 745 C C . GLU A 1 94 ? -1.923 -10.326 -5.688 1.00 87.12 94 GLU A C 1
ATOM 747 O O . GLU A 1 94 ? -2.405 -9.701 -4.745 1.00 87.12 94 GLU A O 1
ATOM 752 N N . ALA A 1 95 ? -2.332 -11.564 -5.989 1.00 89.19 95 ALA A N 1
ATOM 753 C CA . ALA A 1 95 ? -3.388 -12.256 -5.243 1.00 89.19 95 ALA A CA 1
ATOM 754 C C . ALA A 1 95 ? -3.090 -12.342 -3.734 1.00 89.19 95 ALA A C 1
ATOM 756 O O . ALA A 1 95 ? -4.000 -12.258 -2.916 1.00 89.19 95 ALA A O 1
ATOM 757 N N . GLU A 1 96 ? -1.812 -12.462 -3.369 1.00 91.44 96 GLU A N 1
ATOM 758 C CA . GLU A 1 96 ? -1.344 -12.459 -1.982 1.00 91.44 96 GLU A CA 1
ATOM 759 C C . GLU A 1 96 ? -1.713 -11.153 -1.250 1.00 91.44 96 GLU A C 1
ATOM 761 O O . GLU A 1 96 ? -2.236 -11.203 -0.139 1.00 91.44 96 GLU A O 1
ATOM 766 N N . VAL A 1 97 ? -1.531 -9.993 -1.891 1.00 90.56 97 VAL A N 1
ATOM 767 C CA . VAL A 1 97 ? -1.883 -8.680 -1.320 1.00 90.56 97 VAL A CA 1
ATOM 768 C C . VAL A 1 97 ? -3.396 -8.544 -1.159 1.00 90.56 97 VAL A C 1
ATOM 770 O O . VAL A 1 97 ? -3.865 -8.073 -0.126 1.00 90.56 97 VAL A O 1
ATOM 773 N N . ILE A 1 98 ? -4.172 -9.009 -2.141 1.00 91.38 98 ILE A N 1
ATOM 774 C CA . ILE A 1 98 ? -5.642 -8.983 -2.085 1.00 91.38 98 ILE A CA 1
ATOM 775 C C . ILE A 1 98 ? -6.159 -9.826 -0.909 1.00 91.38 98 ILE A C 1
ATOM 777 O O . ILE A 1 98 ? -7.053 -9.391 -0.184 1.00 91.38 98 ILE A O 1
ATOM 781 N N . LEU A 1 99 ? -5.580 -11.011 -0.687 1.00 94.56 99 LEU A N 1
ATOM 782 C CA . LEU A 1 99 ? -5.936 -11.870 0.445 1.00 94.56 99 LEU A CA 1
ATOM 783 C C . LEU A 1 99 ? -5.575 -11.230 1.792 1.00 94.56 99 LEU A C 1
ATOM 785 O O . LEU A 1 99 ? -6.376 -11.292 2.720 1.00 94.56 99 LEU A O 1
ATOM 789 N N . MET A 1 100 ? -4.417 -10.570 1.894 1.00 95.06 100 MET A N 1
ATOM 790 C CA . MET A 1 100 ? -4.031 -9.837 3.109 1.00 95.06 100 MET A CA 1
ATOM 791 C C . MET A 1 100 ? -4.965 -8.663 3.396 1.00 95.06 100 MET A C 1
ATOM 793 O O . MET A 1 100 ? -5.330 -8.438 4.547 1.00 95.06 100 MET A O 1
ATOM 797 N N . VAL A 1 101 ? -5.385 -7.930 2.361 1.00 94.94 101 VAL A N 1
ATOM 798 C CA . VAL A 1 101 ? -6.386 -6.866 2.504 1.00 94.94 101 VAL A CA 1
ATOM 799 C C . VAL A 1 101 ? -7.692 -7.428 3.070 1.00 94.94 101 VAL A C 1
ATOM 801 O O . VAL A 1 101 ? -8.252 -6.835 3.991 1.00 94.94 101 VAL A O 1
ATOM 804 N N . GLN A 1 102 ? -8.152 -8.578 2.571 1.00 94.94 102 GLN A N 1
ATOM 805 C CA . GLN A 1 102 ? -9.349 -9.228 3.102 1.00 94.94 102 GLN A CA 1
ATOM 806 C C . GLN A 1 102 ? -9.174 -9.629 4.573 1.00 94.94 102 GLN A C 1
ATOM 808 O O . GLN A 1 102 ? -10.036 -9.315 5.387 1.00 94.94 102 GLN A O 1
ATOM 813 N N . GLU A 1 103 ? -8.048 -10.253 4.931 1.00 95.44 103 GLU A N 1
ATOM 814 C CA . GLU A 1 103 ? -7.753 -10.627 6.319 1.00 95.44 103 GLU A CA 1
ATOM 815 C C . GLU A 1 103 ? -7.774 -9.408 7.257 1.00 95.44 103 GLU A C 1
ATOM 817 O O . GLU A 1 103 ? -8.342 -9.455 8.349 1.00 95.44 103 GLU A O 1
ATOM 822 N N . ILE A 1 104 ? -7.165 -8.302 6.833 1.00 96.44 104 ILE A N 1
ATOM 823 C CA . ILE A 1 104 ? -7.135 -7.053 7.598 1.00 96.44 104 ILE A CA 1
ATOM 824 C C . ILE A 1 104 ? -8.541 -6.477 7.759 1.00 96.44 104 ILE A C 1
ATOM 826 O O . ILE A 1 104 ? -8.886 -6.022 8.849 1.00 96.44 104 ILE A O 1
ATOM 830 N N . ASN A 1 105 ? -9.351 -6.513 6.701 1.00 95.75 105 ASN A N 1
ATOM 831 C CA . ASN A 1 105 ? -10.733 -6.055 6.743 1.00 95.75 105 ASN A CA 1
ATOM 832 C C . ASN A 1 105 ? -11.570 -6.895 7.723 1.00 95.75 105 ASN A C 1
ATOM 834 O O . ASN A 1 105 ? -12.314 -6.343 8.527 1.00 95.75 105 ASN A O 1
ATOM 838 N N . ASP A 1 106 ? -11.388 -8.217 7.731 1.00 95.62 106 ASP A N 1
ATOM 839 C CA . ASP A 1 106 ? -12.085 -9.116 8.657 1.00 95.62 106 ASP A CA 1
ATOM 840 C C . ASP A 1 106 ? -11.680 -8.850 10.124 1.00 95.62 106 ASP A C 1
ATOM 842 O O . ASP A 1 106 ? -12.526 -8.846 11.024 1.00 95.62 106 ASP A O 1
ATOM 846 N N . LYS A 1 107 ? -10.389 -8.582 10.382 1.00 94.69 107 LYS A N 1
ATOM 847 C CA . LYS A 1 107 ? -9.890 -8.201 11.719 1.00 94.69 107 LYS A CA 1
ATOM 848 C C . LYS A 1 107 ? -10.426 -6.840 12.164 1.00 94.69 107 LYS A C 1
ATOM 850 O O . LYS A 1 107 ? -10.811 -6.687 13.322 1.00 94.69 107 LYS A O 1
ATOM 855 N N . GLU A 1 108 ? -10.461 -5.863 11.261 1.00 95.25 108 GLU A N 1
ATOM 856 C CA . GLU A 1 108 ? -11.031 -4.541 11.526 1.00 95.25 108 GLU A CA 1
ATOM 857 C C . GLU A 1 108 ? -12.518 -4.646 11.871 1.00 95.25 108 GLU A C 1
ATOM 859 O O . GLU A 1 108 ? -12.953 -4.121 12.894 1.00 95.25 108 GLU A O 1
ATOM 864 N N . GLU A 1 109 ? -13.283 -5.394 11.080 1.00 95.00 109 GLU A N 1
ATOM 865 C CA . GLU A 1 109 ? -14.710 -5.604 11.306 1.00 95.00 109 GLU A CA 1
ATOM 866 C C . GLU A 1 109 ? -14.966 -6.294 12.657 1.00 95.00 109 GLU A C 1
ATOM 868 O O . GLU A 1 109 ? -15.890 -5.928 13.386 1.00 95.00 109 GLU A O 1
ATOM 873 N N . PHE A 1 110 ? -14.109 -7.236 13.064 1.00 93.31 110 PHE A N 1
ATOM 874 C CA . PHE A 1 110 ? -14.184 -7.823 14.402 1.00 93.31 110 PHE A CA 1
ATOM 875 C C . PHE A 1 110 ? -13.968 -6.779 15.512 1.00 93.31 110 PHE A C 1
ATOM 877 O O . PHE A 1 110 ? -14.734 -6.751 16.481 1.00 93.31 110 PHE A O 1
ATOM 884 N N . ILE A 1 111 ? -12.951 -5.915 15.384 1.00 91.62 111 ILE A N 1
ATOM 885 C CA . ILE A 1 111 ? -12.689 -4.815 16.331 1.00 91.62 111 ILE A CA 1
ATOM 886 C C . ILE A 1 111 ? -13.909 -3.891 16.399 1.00 91.62 111 ILE A C 1
ATOM 888 O O . ILE A 1 111 ? -14.397 -3.587 17.490 1.00 91.62 111 ILE A O 1
ATOM 892 N N . HIS A 1 112 ? -14.442 -3.500 15.243 1.00 92.31 112 HIS A N 1
ATOM 893 C CA . HIS A 1 112 ? -15.608 -2.636 15.131 1.00 92.31 112 HIS A CA 1
ATOM 894 C C . HIS A 1 112 ? -16.825 -3.221 15.853 1.00 92.31 112 HIS A C 1
ATOM 896 O O . HIS A 1 112 ? -17.404 -2.571 16.725 1.00 92.31 112 HIS A O 1
ATOM 902 N N . GLN A 1 113 ? -17.165 -4.479 15.571 1.00 90.81 113 GLN A N 1
ATOM 903 C CA . GLN A 1 113 ? -18.294 -5.150 16.209 1.00 90.81 113 GLN A CA 1
ATOM 904 C C . GLN A 1 113 ? -18.124 -5.279 17.721 1.00 90.81 113 GLN A C 1
ATOM 906 O O . GLN A 1 113 ? -19.110 -5.206 18.456 1.00 90.81 113 GLN A O 1
ATOM 911 N N . ARG A 1 114 ? -16.894 -5.488 18.203 1.00 87.44 114 ARG A N 1
ATOM 912 C CA . ARG A 1 114 ? -16.610 -5.517 19.641 1.00 87.44 114 ARG A CA 1
ATOM 913 C C . ARG A 1 114 ? -16.823 -4.154 20.280 1.00 87.44 114 ARG A C 1
ATOM 915 O O . ARG A 1 114 ? -17.438 -4.101 21.337 1.00 87.44 114 ARG A O 1
ATOM 922 N N . ILE A 1 115 ? -16.393 -3.079 19.627 1.00 86.38 115 ILE A N 1
ATOM 923 C CA . ILE A 1 115 ? -16.612 -1.704 20.090 1.00 86.38 115 ILE A CA 1
ATOM 924 C C . ILE A 1 115 ? -18.107 -1.340 20.103 1.00 86.38 115 ILE A C 1
ATOM 926 O O . ILE A 1 115 ? -18.565 -0.665 21.024 1.00 86.38 115 ILE A O 1
ATOM 930 N N . GLU A 1 116 ? -18.888 -1.785 19.115 1.00 83.94 116 GLU A N 1
ATOM 931 C CA . GLU A 1 116 ? -20.327 -1.491 19.053 1.00 83.94 116 GLU A CA 1
ATOM 932 C C . GLU A 1 116 ? -21.159 -2.278 20.068 1.00 83.94 116 GLU A C 1
ATOM 934 O O . GLU A 1 116 ? -22.066 -1.722 20.688 1.00 83.94 116 GLU A O 1
ATOM 939 N N . LYS A 1 117 ? -20.867 -3.573 20.237 1.00 77.56 117 LYS A N 1
ATOM 940 C CA . LYS A 1 117 ? -21.637 -4.477 21.109 1.00 77.56 117 LYS A CA 1
ATOM 941 C C . LYS A 1 117 ? -21.304 -4.313 22.592 1.00 77.56 117 LYS A C 1
ATOM 943 O O . LYS A 1 117 ? -21.969 -4.924 23.426 1.00 77.56 117 LYS A O 1
ATOM 948 N N . TRP A 1 118 ? -20.278 -3.537 22.931 1.00 71.38 118 TRP A N 1
ATOM 949 C CA . TRP A 1 118 ? -19.852 -3.367 24.311 1.00 71.38 118 TRP A CA 1
ATOM 950 C C . TRP A 1 118 ? -20.680 -2.301 25.034 1.00 71.38 118 TRP A C 1
ATOM 952 O O . TRP A 1 118 ? -20.652 -1.126 24.669 1.00 71.38 118 TRP A O 1
ATOM 962 N N . GLN A 1 119 ? -21.422 -2.735 26.055 1.00 59.75 119 GLN A N 1
ATOM 963 C CA . GLN A 1 119 ? -22.258 -1.882 26.910 1.00 59.75 119 GLN A CA 1
ATOM 964 C C . GLN A 1 119 ? -21.830 -1.885 28.391 1.00 59.75 119 GLN A C 1
ATOM 966 O O . GLN A 1 119 ? -22.182 -0.946 29.096 1.00 59.75 119 GLN A O 1
ATOM 971 N N . ASP A 1 120 ? -21.050 -2.872 28.855 1.00 56.56 120 ASP A N 1
ATOM 972 C CA . ASP A 1 120 ? -20.679 -3.042 30.272 1.00 56.56 120 ASP A CA 1
ATOM 973 C C . ASP A 1 120 ? -19.163 -2.937 30.467 1.00 56.56 120 ASP A C 1
ATOM 975 O O . ASP A 1 120 ? -18.413 -3.800 30.032 1.00 56.56 120 ASP A O 1
ATOM 979 N N . GLY A 1 121 ? -18.707 -1.872 31.124 1.00 55.06 121 GLY A N 1
ATOM 980 C CA . GLY A 1 121 ? -17.334 -1.359 31.074 1.00 55.06 121 GLY A CA 1
ATOM 981 C C . GLY A 1 121 ? -16.172 -2.255 31.545 1.00 55.06 121 GLY A C 1
ATOM 982 O O . GLY A 1 121 ? -15.030 -1.972 31.200 1.00 55.06 121 GLY A O 1
ATOM 983 N N . SER A 1 122 ? -16.376 -3.397 32.207 1.00 57.97 122 SER A N 1
ATOM 984 C CA . SER A 1 122 ? -15.236 -4.141 32.771 1.00 57.97 122 SER A CA 1
ATOM 985 C C . SER A 1 122 ? -14.618 -5.179 31.816 1.00 57.97 122 SER A C 1
ATOM 987 O O . SER A 1 122 ? -15.221 -6.217 31.535 1.00 57.97 122 SER A O 1
ATOM 989 N N . GLY A 1 123 ? -13.366 -4.962 31.393 1.00 67.25 123 GLY A N 1
ATOM 990 C CA . GLY A 1 123 ? -12.499 -6.009 30.820 1.00 67.25 123 GLY A CA 1
ATOM 991 C C . GLY A 1 123 ? -12.420 -6.100 29.289 1.00 67.25 123 GLY A C 1
ATOM 992 O O . GLY A 1 123 ? -11.861 -7.075 28.780 1.00 67.25 123 GLY A O 1
ATOM 993 N N . LEU A 1 124 ? -12.934 -5.107 28.552 1.00 74.44 124 LEU A N 1
ATOM 994 C CA . LEU A 1 124 ? -12.831 -5.048 27.086 1.00 74.44 124 LEU A CA 1
ATOM 995 C C . LEU A 1 124 ? -11.382 -4.950 26.603 1.00 74.44 124 LEU A C 1
ATOM 997 O O . LEU A 1 124 ? -10.998 -5.626 25.651 1.00 74.44 124 LEU A O 1
ATOM 1001 N N . GLU A 1 125 ? -10.582 -4.124 27.276 1.00 75.25 125 GLU A N 1
ATOM 1002 C CA . GLU A 1 125 ? -9.187 -3.856 26.919 1.00 75.25 125 GLU A CA 1
ATOM 1003 C C . GLU A 1 125 ? -8.369 -5.150 26.857 1.00 75.25 125 GLU A C 1
ATOM 1005 O O . GLU A 1 125 ? -7.752 -5.452 25.838 1.00 75.25 125 GLU A O 1
ATOM 1010 N N . SER A 1 126 ? -8.482 -5.998 27.884 1.00 77.12 126 SER A N 1
ATOM 1011 C CA . SER A 1 126 ? -7.776 -7.283 27.936 1.00 77.12 126 SER A CA 1
ATOM 1012 C C . SER A 1 126 ? -8.225 -8.280 26.860 1.00 77.12 126 SER A C 1
ATOM 1014 O O . SER A 1 126 ? -7.460 -9.188 26.536 1.00 77.12 126 SER A O 1
ATOM 1016 N N . GLN A 1 127 ? -9.448 -8.163 26.331 1.00 81.88 127 GLN A N 1
ATOM 1017 C CA . GLN A 1 127 ? -9.963 -9.051 25.279 1.00 81.88 127 GLN A CA 1
ATOM 1018 C C . GLN A 1 127 ? -9.591 -8.564 23.875 1.00 81.88 127 GLN A C 1
ATOM 1020 O O . GLN A 1 127 ? -9.437 -9.382 22.968 1.00 81.88 127 GLN A O 1
ATOM 1025 N N . LEU A 1 128 ? -9.462 -7.248 23.690 1.00 86.25 128 LEU A N 1
ATOM 1026 C CA . LEU A 1 128 ? -9.120 -6.633 22.409 1.00 86.25 128 LEU A CA 1
ATOM 1027 C C . LEU A 1 128 ? -7.613 -6.498 22.183 1.00 86.25 128 LEU A C 1
ATOM 1029 O O . LEU A 1 128 ? -7.198 -6.485 21.030 1.00 86.25 128 LEU A O 1
ATOM 1033 N N . GLU A 1 129 ? -6.787 -6.454 23.229 1.00 89.44 129 GLU A N 1
ATOM 1034 C CA . GLU A 1 129 ? -5.328 -6.357 23.084 1.00 89.44 129 GLU A CA 1
ATOM 1035 C C . GLU A 1 129 ? -4.696 -7.400 22.136 1.00 89.44 129 GLU A C 1
ATOM 1037 O O . GLU A 1 129 ? -3.931 -7.003 21.248 1.00 89.44 129 GLU A O 1
ATOM 1042 N N . PRO A 1 130 ? -5.014 -8.712 22.228 1.00 90.81 130 PRO A N 1
ATOM 1043 C CA . PRO A 1 130 ? -4.478 -9.684 21.274 1.00 90.81 130 PRO A CA 1
ATOM 1044 C C . PRO A 1 130 ? -4.968 -9.421 19.844 1.00 90.81 130 PRO A C 1
ATOM 1046 O O . PRO A 1 130 ? -4.219 -9.611 18.892 1.00 90.81 130 PRO A O 1
ATOM 1049 N N . VAL A 1 131 ? -6.191 -8.914 19.680 1.00 91.94 131 VAL A N 1
ATOM 1050 C CA . VAL A 1 131 ? -6.766 -8.601 18.364 1.00 91.94 131 VAL A CA 1
ATOM 1051 C C . VAL A 1 131 ? -6.083 -7.388 17.740 1.00 91.94 131 VAL A C 1
ATOM 1053 O O . VAL A 1 131 ? -5.777 -7.410 16.551 1.00 91.94 131 VAL A O 1
ATOM 1056 N N . PHE A 1 132 ? -5.803 -6.345 18.527 1.00 92.88 132 PHE A N 1
ATOM 1057 C CA . PHE A 1 132 ? -5.028 -5.197 18.060 1.00 92.88 132 PHE A CA 1
ATOM 1058 C C . PHE A 1 132 ? -3.602 -5.599 17.681 1.00 92.88 132 PHE A C 1
ATOM 1060 O O . PHE A 1 132 ? -3.101 -5.157 16.651 1.00 92.88 132 PHE A O 1
ATOM 1067 N N . THR A 1 133 ? -2.976 -6.488 18.457 1.00 93.44 133 THR A N 1
ATOM 1068 C CA . THR A 1 133 ? -1.649 -7.033 18.135 1.00 93.44 133 THR A CA 1
ATOM 1069 C C . THR A 1 133 ? -1.673 -7.801 16.811 1.00 93.44 133 THR A C 1
ATOM 1071 O O . THR A 1 133 ? -0.851 -7.544 15.931 1.00 93.44 133 THR A O 1
ATOM 1074 N N . ASP A 1 134 ? -2.649 -8.690 16.624 1.00 94.12 134 ASP A N 1
ATOM 1075 C CA . ASP A 1 134 ? -2.816 -9.456 15.387 1.00 94.12 134 ASP A CA 1
ATOM 1076 C C . ASP A 1 134 ? -3.125 -8.557 14.181 1.00 94.12 134 ASP A C 1
ATOM 1078 O O . ASP A 1 134 ? -2.624 -8.796 13.081 1.00 94.12 134 ASP A O 1
ATOM 1082 N N . PHE A 1 135 ? -3.936 -7.514 14.372 1.00 94.81 135 PHE A N 1
ATOM 1083 C CA . PHE A 1 135 ? -4.207 -6.500 13.353 1.00 94.81 135 PHE A CA 1
ATOM 1084 C C . PHE A 1 135 ? -2.930 -5.746 12.970 1.00 94.81 135 PHE A C 1
ATOM 1086 O O . PHE A 1 135 ? -2.624 -5.614 11.786 1.00 94.81 135 PHE A O 1
ATOM 1093 N N . HIS A 1 136 ? -2.146 -5.306 13.956 1.00 94.31 136 HIS A N 1
ATOM 1094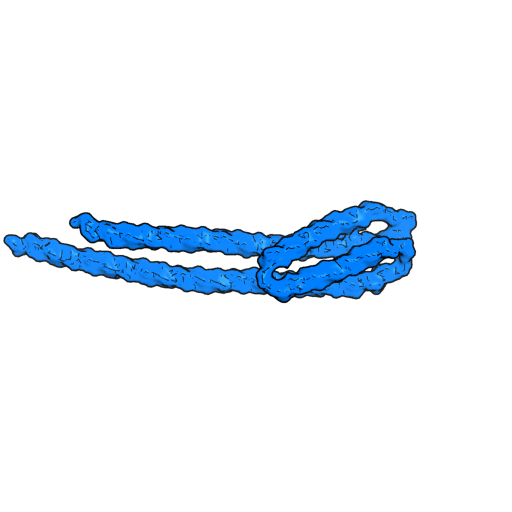 C CA . HIS A 1 136 ? -0.881 -4.613 13.735 1.00 94.31 136 HIS A CA 1
ATOM 1095 C C . HIS A 1 136 ? 0.127 -5.482 12.965 1.00 94.31 136 HIS A C 1
ATOM 1097 O O . HIS A 1 136 ? 0.783 -5.010 12.030 1.00 94.31 136 HIS A O 1
ATOM 1103 N N . LEU A 1 137 ? 0.224 -6.769 13.314 1.00 94.88 137 LEU A N 1
ATOM 1104 C CA . LEU A 1 137 ? 1.066 -7.733 12.606 1.00 94.88 137 LEU A CA 1
ATOM 1105 C C . LEU A 1 137 ? 0.616 -7.923 11.154 1.00 94.88 137 LEU A C 1
ATOM 1107 O O . LEU A 1 137 ? 1.449 -7.843 10.250 1.00 94.88 137 LEU A O 1
ATOM 1111 N N . ALA A 1 138 ? -0.686 -8.105 10.915 1.00 94.75 138 ALA A N 1
ATOM 1112 C CA . ALA A 1 138 ? -1.233 -8.226 9.565 1.00 94.75 138 ALA A CA 1
ATOM 1113 C C . ALA A 1 138 ? -0.960 -6.961 8.731 1.00 94.75 138 ALA A C 1
ATOM 1115 O O . ALA A 1 138 ? -0.493 -7.056 7.596 1.00 94.75 138 ALA A O 1
ATOM 1116 N N . MET A 1 139 ? -1.146 -5.773 9.317 1.00 94.62 139 MET A N 1
ATOM 1117 C CA . MET A 1 139 ? -0.827 -4.491 8.680 1.00 94.62 139 MET A CA 1
ATOM 1118 C C . MET A 1 139 ? 0.655 -4.358 8.320 1.00 94.62 139 MET A C 1
ATOM 1120 O O . MET A 1 139 ? 0.985 -3.912 7.222 1.00 94.62 139 MET A O 1
ATOM 1124 N N . THR A 1 140 ? 1.550 -4.754 9.226 1.00 93.75 140 THR A N 1
ATOM 1125 C CA . THR A 1 140 ? 3.003 -4.705 8.999 1.00 93.75 140 THR A CA 1
ATOM 1126 C C . THR A 1 140 ? 3.413 -5.666 7.887 1.00 93.75 140 THR A C 1
ATOM 1128 O O . THR A 1 140 ? 4.242 -5.330 7.042 1.00 93.75 140 THR A O 1
ATOM 1131 N N . HIS A 1 141 ? 2.795 -6.846 7.850 1.00 94.75 141 HIS A N 1
ATOM 1132 C CA . HIS A 1 141 ? 3.037 -7.836 6.811 1.00 94.75 141 HIS A CA 1
ATOM 1133 C C . HIS A 1 141 ? 2.538 -7.367 5.435 1.00 94.75 141 HIS A C 1
ATOM 1135 O O . HIS A 1 141 ? 3.288 -7.441 4.460 1.00 94.75 141 HIS A O 1
ATOM 1141 N N . LEU A 1 142 ? 1.325 -6.799 5.362 1.00 95.00 142 LEU A N 1
ATOM 1142 C CA . LEU A 1 142 ? 0.799 -6.175 4.143 1.00 95.00 142 LEU A CA 1
ATOM 1143 C C . LEU A 1 142 ? 1.723 -5.053 3.657 1.00 95.00 142 LEU A C 1
ATOM 1145 O O . LEU A 1 142 ? 2.052 -4.999 2.474 1.00 95.00 142 LEU A O 1
ATOM 1149 N N . ALA A 1 143 ? 2.165 -4.179 4.563 1.00 92.69 143 ALA A N 1
ATOM 1150 C CA . ALA A 1 143 ? 3.048 -3.071 4.227 1.00 92.69 143 ALA A CA 1
ATOM 1151 C C . ALA A 1 143 ? 4.382 -3.558 3.649 1.00 92.69 143 ALA A C 1
ATOM 1153 O O . ALA A 1 143 ? 4.802 -3.074 2.601 1.00 92.69 143 ALA A O 1
ATOM 1154 N N . ALA A 1 144 ? 5.005 -4.559 4.277 1.00 93.81 144 ALA A N 1
ATOM 1155 C CA . ALA A 1 144 ? 6.241 -5.157 3.782 1.00 93.81 144 ALA A CA 1
ATOM 1156 C C . ALA A 1 144 ? 6.056 -5.805 2.401 1.00 93.81 144 ALA A C 1
ATOM 1158 O O . ALA A 1 144 ? 6.909 -5.659 1.524 1.00 93.81 144 ALA A O 1
ATOM 1159 N N . ARG A 1 145 ? 4.931 -6.495 2.169 1.00 92.44 145 ARG A N 1
ATOM 1160 C CA . ARG A 1 145 ? 4.654 -7.081 0.852 1.00 92.44 145 ARG A CA 1
ATOM 1161 C C . ARG A 1 145 ? 4.390 -6.051 -0.226 1.00 92.44 145 ARG A C 1
ATOM 1163 O O . ARG A 1 145 ? 4.894 -6.211 -1.338 1.00 92.44 145 ARG A O 1
ATOM 1170 N N . PHE A 1 146 ? 3.635 -5.011 0.091 1.00 89.50 146 PHE A N 1
ATOM 1171 C CA . PHE A 1 146 ? 3.336 -3.949 -0.856 1.00 89.50 146 PHE A CA 1
ATOM 1172 C C . PHE A 1 146 ? 4.592 -3.136 -1.200 1.00 89.50 146 PHE A C 1
ATOM 1174 O O . PHE A 1 146 ? 4.825 -2.841 -2.369 1.00 89.50 146 PHE A O 1
ATOM 1181 N N . ASP A 1 147 ? 5.470 -2.880 -0.226 1.00 91.38 147 ASP A N 1
ATOM 1182 C CA . ASP A 1 147 ? 6.786 -2.274 -0.466 1.00 91.38 147 ASP A CA 1
ATOM 1183 C C . ASP A 1 147 ? 7.653 -3.145 -1.390 1.00 91.38 147 ASP A C 1
ATOM 1185 O O . ASP A 1 147 ? 8.205 -2.671 -2.383 1.00 91.38 147 ASP A O 1
ATOM 1189 N N . GLN A 1 148 ? 7.668 -4.462 -1.169 1.00 91.69 148 GLN A N 1
ATOM 1190 C CA . GLN A 1 148 ? 8.381 -5.387 -2.049 1.00 91.69 148 GLN A CA 1
ATOM 1191 C C . GLN A 1 148 ? 7.789 -5.441 -3.471 1.00 91.69 148 GLN A C 1
ATOM 1193 O O . GLN A 1 148 ? 8.519 -5.686 -4.435 1.00 91.69 148 GLN A O 1
ATOM 1198 N N . GLN A 1 149 ? 6.478 -5.239 -3.635 1.00 88.06 149 GLN A N 1
ATOM 1199 C CA . GLN A 1 149 ? 5.842 -5.102 -4.951 1.00 88.06 149 GLN A CA 1
ATOM 1200 C C . GLN A 1 149 ? 6.313 -3.814 -5.656 1.00 88.06 149 GLN A C 1
ATOM 1202 O O . GLN A 1 149 ? 6.605 -3.836 -6.859 1.00 88.06 149 GLN A O 1
ATOM 1207 N N . ILE A 1 150 ? 6.441 -2.708 -4.916 1.00 87.50 150 ILE A N 1
ATOM 1208 C CA . ILE A 1 150 ? 6.983 -1.439 -5.424 1.00 87.50 150 ILE A CA 1
ATOM 1209 C C . ILE A 1 150 ? 8.450 -1.621 -5.844 1.00 87.50 150 ILE A C 1
ATOM 1211 O O . ILE A 1 150 ? 8.824 -1.257 -6.961 1.00 87.50 150 ILE A O 1
ATOM 1215 N N . GLU A 1 151 ? 9.272 -2.261 -5.010 1.00 89.44 151 GLU A N 1
ATOM 1216 C CA . GLU A 1 151 ? 10.682 -2.533 -5.311 1.00 89.44 151 GLU A CA 1
ATOM 1217 C C . GLU A 1 151 ? 10.847 -3.450 -6.535 1.00 89.44 151 GLU A C 1
ATOM 1219 O O . GLU A 1 151 ? 11.671 -3.195 -7.420 1.00 89.44 151 GLU A O 1
ATOM 1224 N N . ARG A 1 152 ? 10.019 -4.495 -6.656 1.00 87.44 152 ARG A N 1
ATOM 1225 C CA . ARG A 1 152 ? 9.980 -5.347 -7.857 1.00 87.44 152 ARG A CA 1
ATOM 1226 C C . ARG A 1 152 ? 9.633 -4.541 -9.107 1.00 87.44 152 ARG A C 1
ATOM 1228 O O . ARG A 1 152 ? 10.251 -4.732 -10.153 1.00 87.44 152 ARG A O 1
ATOM 1235 N N . SER A 1 153 ? 8.692 -3.608 -9.005 1.00 82.50 153 SER A N 1
ATOM 1236 C CA . SER A 1 153 ? 8.311 -2.737 -10.122 1.00 82.50 153 SER A CA 1
ATOM 1237 C C . SER A 1 153 ? 9.458 -1.805 -10.533 1.00 82.50 153 SER A C 1
ATOM 1239 O O . SER A 1 153 ? 9.733 -1.654 -11.725 1.00 82.50 153 SER A O 1
ATOM 1241 N N . LEU A 1 154 ? 10.190 -1.254 -9.561 1.00 85.50 154 LEU A N 1
ATOM 1242 C CA . LEU A 1 154 ? 11.373 -0.416 -9.783 1.00 85.50 154 LEU A CA 1
ATOM 1243 C C . LEU A 1 154 ? 12.543 -1.184 -10.410 1.00 85.50 154 LEU A C 1
ATOM 1245 O O . LEU A 1 154 ? 13.139 -0.734 -11.388 1.00 85.50 154 LEU A O 1
ATOM 1249 N N . THR A 1 155 ? 12.862 -2.366 -9.891 1.00 86.38 155 THR A N 1
ATOM 1250 C CA . THR A 1 155 ? 13.952 -3.202 -10.422 1.00 86.38 155 THR A CA 1
ATOM 1251 C C . THR A 1 155 ? 13.645 -3.701 -11.836 1.00 86.38 155 THR A C 1
ATOM 1253 O O . THR A 1 155 ? 14.514 -3.668 -12.717 1.00 86.38 155 THR A O 1
ATOM 1256 N N . LEU A 1 156 ? 12.392 -4.087 -12.106 1.00 84.44 156 LEU A N 1
ATOM 1257 C CA . LEU A 1 156 ? 11.928 -4.396 -13.458 1.00 84.44 156 LEU A CA 1
ATOM 1258 C C . LEU A 1 156 ? 12.046 -3.177 -14.375 1.00 84.44 156 LEU A C 1
ATOM 1260 O O . LEU A 1 156 ? 12.572 -3.316 -15.482 1.00 84.44 156 LEU A O 1
ATOM 1264 N N . PHE A 1 157 ? 11.647 -1.990 -13.916 1.00 82.06 157 PHE A N 1
ATOM 1265 C CA . PHE A 1 157 ? 11.821 -0.746 -14.663 1.00 82.06 157 PHE A CA 1
ATOM 1266 C C . PHE A 1 157 ? 13.284 -0.489 -15.018 1.00 82.06 157 PHE A C 1
ATOM 1268 O O . PHE A 1 157 ? 13.586 -0.278 -16.192 1.00 82.06 157 PHE A O 1
ATOM 1275 N N . GLU A 1 158 ? 14.209 -0.576 -14.061 1.00 81.19 158 GLU A N 1
ATOM 1276 C CA . GLU A 1 158 ? 15.633 -0.382 -14.338 1.00 81.19 158 GLU A CA 1
ATOM 1277 C C . GLU A 1 158 ? 16.153 -1.366 -15.387 1.00 81.19 158 GLU A C 1
ATOM 1279 O O . GLU A 1 158 ? 16.916 -0.991 -16.283 1.00 81.19 158 GLU A O 1
ATOM 1284 N N . SER A 1 159 ? 15.751 -2.635 -15.281 1.00 85.06 159 SER A N 1
ATOM 1285 C CA . SER A 1 159 ? 16.170 -3.672 -16.222 1.00 85.06 159 SER A CA 1
ATOM 1286 C C . SER A 1 159 ? 15.644 -3.395 -17.636 1.00 85.06 159 SER A C 1
ATOM 1288 O O . SER A 1 159 ? 16.405 -3.461 -18.607 1.00 85.06 159 SER A O 1
ATOM 1290 N N . GLN A 1 160 ? 14.373 -2.996 -17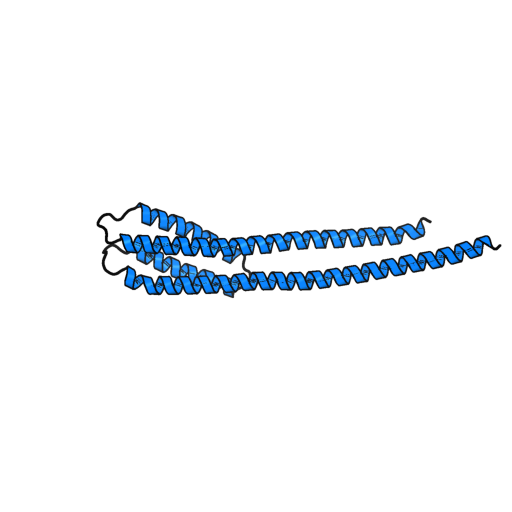.758 1.00 82.75 160 GLN A N 1
ATOM 1291 C CA . GLN A 1 160 ? 13.733 -2.669 -19.029 1.00 82.75 160 GLN A CA 1
ATOM 1292 C C . GLN A 1 160 ? 14.284 -1.371 -19.618 1.00 82.75 160 GLN A C 1
ATOM 1294 O O . GLN A 1 160 ? 14.528 -1.308 -20.823 1.00 82.75 160 GLN A O 1
ATOM 1299 N N . ALA A 1 161 ? 14.555 -0.364 -18.789 1.00 79.38 161 ALA A N 1
ATOM 1300 C CA . ALA A 1 161 ? 15.187 0.877 -19.207 1.00 79.38 161 ALA A CA 1
ATOM 1301 C C . ALA A 1 161 ? 16.595 0.615 -19.753 1.00 79.38 161 ALA A C 1
ATOM 1303 O O . ALA A 1 161 ? 16.910 1.041 -20.863 1.00 79.38 161 ALA A O 1
ATOM 1304 N N . LYS A 1 162 ? 17.415 -0.176 -19.044 1.00 82.19 162 LYS A N 1
ATOM 1305 C CA . LYS A 1 162 ? 18.748 -0.596 -19.515 1.00 82.19 162 LYS A CA 1
ATOM 1306 C C . LYS A 1 162 ? 18.664 -1.371 -20.834 1.00 82.19 162 LYS A C 1
ATOM 1308 O O . LYS A 1 162 ? 19.476 -1.133 -21.728 1.00 82.19 162 LYS A O 1
ATOM 1313 N N . ALA A 1 163 ? 17.694 -2.274 -20.983 1.00 81.81 163 ALA A N 1
ATOM 1314 C CA . ALA A 1 163 ? 17.499 -3.042 -22.213 1.00 81.81 163 ALA A CA 1
ATOM 1315 C C . ALA A 1 163 ? 17.082 -2.152 -23.395 1.00 81.81 163 ALA A C 1
ATOM 1317 O O . ALA A 1 163 ? 17.716 -2.199 -24.450 1.00 81.81 163 ALA A O 1
ATOM 1318 N N . ARG A 1 164 ? 16.071 -1.293 -23.214 1.00 77.06 164 ARG A N 1
ATOM 1319 C CA . ARG A 1 164 ? 15.598 -0.359 -24.250 1.00 77.06 164 ARG A CA 1
ATOM 1320 C C . ARG A 1 164 ? 16.684 0.636 -24.651 1.00 77.06 164 ARG A C 1
ATOM 1322 O O . ARG A 1 164 ? 16.881 0.870 -25.840 1.00 77.06 164 ARG A O 1
ATOM 1329 N N . LEU A 1 165 ? 17.450 1.148 -23.688 1.00 79.75 165 LEU A N 1
ATOM 1330 C CA . LEU A 1 165 ? 18.554 2.071 -23.947 1.00 79.75 165 LEU A CA 1
ATOM 1331 C C . LEU A 1 165 ? 19.697 1.386 -24.715 1.00 79.75 165 LEU A C 1
ATOM 1333 O O . LEU A 1 165 ? 20.236 1.971 -25.651 1.00 79.75 165 LEU A O 1
ATOM 1337 N N . LYS A 1 166 ? 20.019 0.119 -24.413 1.00 80.50 166 LYS A N 1
ATOM 1338 C CA . LYS A 1 166 ? 20.972 -0.676 -25.212 1.00 80.50 166 LYS A CA 1
ATOM 1339 C C . LYS A 1 166 ? 20.507 -0.871 -26.655 1.00 80.50 166 LYS A C 1
ATOM 1341 O O . LYS A 1 166 ? 21.313 -0.708 -27.567 1.00 80.50 166 LYS A O 1
ATOM 1346 N N . VAL A 1 167 ? 19.231 -1.201 -26.867 1.00 80.31 167 VAL A N 1
ATOM 1347 C CA . VAL A 1 167 ? 18.660 -1.351 -28.216 1.00 80.31 167 VAL A CA 1
ATOM 1348 C C . VAL A 1 167 ? 18.742 -0.030 -28.980 1.00 80.31 167 VAL A C 1
ATOM 1350 O O . VAL A 1 167 ? 19.213 -0.014 -30.116 1.00 80.31 167 VAL A O 1
ATOM 1353 N N . PHE A 1 168 ? 18.377 1.079 -28.336 1.00 77.00 168 PHE A N 1
ATOM 1354 C CA . PHE A 1 168 ? 18.473 2.416 -28.917 1.00 77.00 168 PHE A CA 1
ATOM 1355 C C . PHE A 1 168 ? 19.914 2.792 -29.295 1.00 77.00 168 PHE A C 1
ATOM 1357 O O . PHE A 1 168 ? 20.158 3.272 -30.404 1.00 77.00 168 PHE A O 1
ATOM 1364 N N . LEU A 1 169 ? 20.884 2.542 -28.407 1.00 80.56 169 LEU A N 1
ATOM 1365 C CA . LEU A 1 169 ? 22.304 2.792 -28.676 1.00 80.56 169 LEU A CA 1
ATOM 1366 C C . LEU A 1 169 ? 22.810 1.955 -29.853 1.00 80.56 169 LEU A C 1
ATOM 1368 O O . LEU A 1 169 ? 23.527 2.468 -30.710 1.00 80.56 169 LEU A O 1
ATOM 1372 N N . TRP A 1 170 ? 22.420 0.682 -29.920 1.00 77.25 170 TRP A N 1
ATOM 1373 C CA . TRP A 1 170 ? 22.831 -0.210 -30.999 1.00 77.25 170 TRP A CA 1
ATOM 1374 C C . TRP A 1 170 ? 22.247 0.223 -32.351 1.00 77.25 170 TRP A C 1
ATOM 1376 O O . TRP A 1 170 ? 22.980 0.327 -33.335 1.00 77.25 170 TRP A O 1
ATOM 1386 N N . GLN A 1 171 ? 20.957 0.572 -32.387 1.00 78.12 171 GLN A N 1
ATOM 1387 C CA . GLN A 1 171 ? 20.289 1.093 -33.584 1.00 78.12 171 GLN A CA 1
ATOM 1388 C C . GLN A 1 171 ? 20.892 2.428 -34.047 1.00 78.12 171 GLN A C 1
ATOM 1390 O O . GLN A 1 171 ? 21.165 2.605 -35.235 1.00 78.12 171 GLN A O 1
ATOM 1395 N N . SER A 1 172 ? 21.165 3.342 -33.113 1.00 75.44 172 SER A N 1
ATOM 1396 C CA . SER A 1 172 ? 21.775 4.644 -33.412 1.00 75.44 172 SER A CA 1
ATOM 1397 C C . SER A 1 172 ? 23.206 4.496 -33.936 1.00 75.44 172 SER A C 1
ATOM 1399 O O . SER A 1 172 ? 23.579 5.148 -34.909 1.00 75.44 172 SER A O 1
ATOM 1401 N N . CYS A 1 173 ? 23.996 3.590 -33.352 1.00 81.00 173 CYS A N 1
ATOM 1402 C CA . CYS A 1 173 ? 25.344 3.274 -33.826 1.00 81.00 173 CYS A CA 1
ATOM 1403 C C . CYS A 1 173 ? 25.323 2.674 -35.246 1.00 81.00 173 CYS A C 1
ATOM 1405 O O . CYS A 1 173 ? 26.107 3.078 -36.107 1.00 81.00 173 CYS A O 1
ATOM 1407 N N . GLY A 1 174 ? 24.376 1.775 -35.537 1.00 81.38 174 GLY A N 1
ATOM 1408 C CA . GLY A 1 174 ? 24.166 1.236 -36.886 1.00 81.38 174 GLY A CA 1
ATOM 1409 C C . GLY A 1 174 ? 23.840 2.323 -37.920 1.00 81.38 174 GLY A C 1
ATOM 1410 O O . GLY A 1 174 ? 24.415 2.357 -39.006 1.00 81.38 174 GLY A O 1
ATOM 1411 N N . LEU A 1 175 ? 22.977 3.274 -37.566 1.00 80.44 175 LEU A N 1
ATOM 1412 C CA . LEU A 1 175 ? 22.647 4.418 -38.423 1.00 80.44 175 LEU A CA 1
ATOM 1413 C C . LEU A 1 175 ? 23.836 5.376 -38.620 1.00 80.44 175 LEU A C 1
ATOM 1415 O O . LEU A 1 175 ? 24.088 5.830 -39.739 1.00 80.44 175 LEU A O 1
ATOM 1419 N N . MET A 1 176 ? 24.608 5.659 -37.568 1.00 80.00 176 MET A N 1
ATOM 1420 C CA . MET A 1 176 ? 25.808 6.502 -37.663 1.00 80.00 176 MET A CA 1
ATOM 1421 C C . MET A 1 176 ? 26.900 5.866 -38.529 1.00 80.00 176 MET A C 1
ATOM 1423 O O . MET A 1 176 ? 27.507 6.536 -39.362 1.00 80.00 176 MET A O 1
ATOM 1427 N N . THR A 1 177 ? 27.130 4.563 -38.385 1.00 83.25 177 THR A N 1
ATOM 1428 C CA . THR A 1 177 ? 28.114 3.841 -39.207 1.00 83.25 177 THR A CA 1
ATOM 1429 C C . THR A 1 177 ? 27.690 3.782 -40.674 1.00 83.25 177 THR A C 1
ATOM 1431 O O . THR A 1 177 ? 28.514 4.027 -41.556 1.00 83.25 177 THR A O 1
ATOM 1434 N N . LEU A 1 178 ? 26.401 3.558 -40.951 1.00 84.38 178 LEU A N 1
ATOM 1435 C CA . LEU A 1 178 ? 25.856 3.587 -42.309 1.00 84.38 178 LEU A CA 1
ATOM 1436 C C . LEU A 1 178 ? 25.990 4.973 -42.958 1.00 84.38 178 LEU A C 1
ATOM 1438 O O . LEU A 1 178 ? 26.404 5.079 -44.113 1.00 84.38 178 LEU A O 1
ATOM 1442 N N . THR A 1 179 ? 25.675 6.042 -42.224 1.00 80.81 179 THR A N 1
ATOM 1443 C CA . THR A 1 179 ? 25.799 7.417 -42.739 1.00 80.81 179 THR A CA 1
ATOM 1444 C C . THR A 1 179 ? 27.258 7.802 -42.996 1.00 80.81 179 THR A C 1
ATOM 1446 O O . THR A 1 179 ? 27.553 8.343 -44.063 1.00 80.81 179 THR A O 1
ATOM 1449 N N . LEU A 1 180 ? 28.187 7.444 -42.100 1.00 83.50 180 LEU A N 1
ATOM 1450 C CA . LEU A 1 180 ? 29.632 7.598 -42.322 1.00 83.50 180 LEU A CA 1
ATOM 1451 C C . LEU A 1 180 ? 30.105 6.850 -43.574 1.00 83.50 180 LEU A C 1
ATOM 1453 O O . LEU A 1 180 ? 30.831 7.415 -44.393 1.00 83.50 180 LEU A O 1
ATOM 1457 N N . PHE A 1 181 ? 29.667 5.604 -43.759 1.00 85.44 181 PHE A N 1
ATOM 1458 C CA . PHE A 1 181 ? 30.028 4.803 -44.927 1.00 85.44 181 PHE A CA 1
ATOM 1459 C C . PHE A 1 181 ? 29.553 5.449 -46.236 1.00 85.44 181 PHE A C 1
ATOM 1461 O O . PHE A 1 181 ? 30.337 5.607 -47.175 1.00 85.44 181 PHE A O 1
ATOM 1468 N N . ILE A 1 182 ? 28.294 5.897 -46.287 1.00 84.56 182 ILE A N 1
ATOM 1469 C CA . ILE A 1 182 ? 27.738 6.602 -47.451 1.00 84.56 182 ILE A CA 1
ATOM 1470 C C . ILE A 1 182 ? 28.526 7.889 -47.731 1.00 84.56 182 ILE A C 1
ATOM 1472 O O . ILE A 1 182 ? 28.849 8.169 -48.887 1.00 84.56 182 ILE A O 1
ATOM 1476 N N . MET A 1 183 ? 28.880 8.653 -46.694 1.00 82.25 183 MET A N 1
ATOM 1477 C CA . MET A 1 183 ? 29.663 9.881 -46.840 1.00 82.25 183 MET A CA 1
ATOM 1478 C C . MET A 1 183 ? 31.045 9.609 -47.452 1.00 82.25 183 MET A C 1
ATOM 1480 O O . MET A 1 183 ? 31.449 10.309 -48.380 1.00 82.25 183 MET A O 1
ATOM 1484 N N . ILE A 1 184 ? 31.741 8.560 -46.999 1.00 86.44 184 ILE A N 1
ATOM 1485 C CA . ILE A 1 184 ? 33.049 8.152 -47.539 1.00 86.44 184 ILE A CA 1
ATOM 1486 C C . ILE A 1 184 ? 32.936 7.745 -49.016 1.00 86.44 184 ILE A C 1
ATOM 1488 O O . ILE A 1 184 ? 33.765 8.149 -49.837 1.00 86.44 184 ILE A O 1
ATOM 1492 N N . VAL A 1 185 ? 31.906 6.974 -49.377 1.00 85.62 185 VAL A N 1
ATOM 1493 C CA . VAL A 1 185 ? 31.665 6.545 -50.766 1.00 85.62 185 VAL A CA 1
ATOM 1494 C C . VAL A 1 185 ? 31.370 7.743 -51.673 1.00 85.62 185 VAL A C 1
ATOM 1496 O O . VAL A 1 185 ? 31.935 7.847 -52.764 1.00 85.62 185 VAL A O 1
ATOM 1499 N N . LEU A 1 186 ? 30.529 8.678 -51.221 1.00 82.62 186 LEU A N 1
ATOM 1500 C CA . LEU A 1 186 ? 30.225 9.902 -51.965 1.00 82.62 186 LEU A CA 1
ATOM 1501 C C . LEU A 1 186 ? 31.460 10.798 -52.124 1.00 82.62 186 LEU A C 1
ATOM 1503 O O . LEU A 1 186 ? 31.693 11.305 -53.220 1.00 82.62 186 LEU A O 1
ATOM 1507 N N . PHE A 1 187 ? 32.278 10.945 -51.079 1.00 80.75 187 PHE A N 1
ATOM 1508 C CA . PHE A 1 187 ? 33.515 11.725 -51.127 1.00 80.75 187 PHE A CA 1
ATOM 1509 C C . PHE A 1 187 ? 34.530 11.133 -52.115 1.00 80.75 187 PHE A C 1
ATOM 1511 O O . PHE A 1 187 ? 35.094 11.857 -52.936 1.00 80.75 187 PHE A O 1
ATOM 1518 N N . ARG A 1 188 ? 34.706 9.803 -52.118 1.00 77.00 188 ARG A N 1
ATOM 1519 C CA . ARG A 1 188 ? 35.544 9.120 -53.118 1.00 77.00 188 ARG A CA 1
ATOM 1520 C C . ARG A 1 188 ? 35.044 9.350 -54.541 1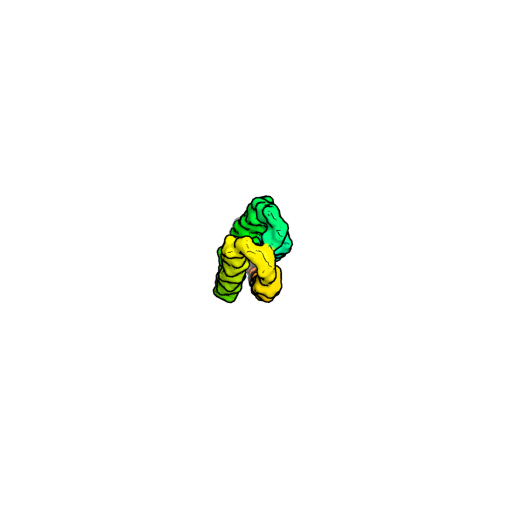.00 77.00 188 ARG A C 1
ATOM 1522 O O . ARG A 1 188 ? 35.847 9.638 -55.420 1.00 77.00 188 ARG A O 1
ATOM 1529 N N . ARG A 1 189 ? 33.732 9.263 -54.774 1.00 73.44 189 ARG A N 1
ATOM 1530 C CA . ARG A 1 189 ? 33.148 9.482 -56.105 1.00 73.44 189 ARG A CA 1
ATOM 1531 C C . ARG A 1 189 ? 33.271 10.939 -56.573 1.00 73.44 189 ARG A C 1
ATOM 1533 O O . ARG A 1 189 ? 33.486 11.165 -57.758 1.00 73.44 189 ARG A O 1
ATOM 1540 N N . ALA A 1 190 ? 33.168 11.908 -55.664 1.00 68.50 190 ALA A N 1
ATOM 1541 C CA . ALA A 1 190 ? 33.350 13.327 -55.974 1.00 68.50 190 ALA A CA 1
ATOM 1542 C C . ALA A 1 190 ? 34.807 13.666 -56.343 1.00 68.50 190 ALA A C 1
ATOM 1544 O O . ALA A 1 190 ? 35.031 14.381 -57.315 1.00 68.50 190 ALA A O 1
ATOM 1545 N N . ASN A 1 191 ? 35.791 13.094 -55.637 1.00 62.31 191 ASN A N 1
ATOM 1546 C CA . ASN A 1 191 ? 37.211 13.277 -55.964 1.00 62.31 191 ASN A CA 1
ATOM 1547 C C . ASN A 1 191 ? 37.603 12.664 -57.319 1.00 62.31 191 ASN A C 1
ATOM 1549 O O . ASN A 1 191 ? 38.459 13.208 -58.007 1.00 62.31 191 ASN A O 1
ATOM 1553 N N . VAL A 1 192 ? 36.962 11.567 -57.735 1.00 57.81 192 VAL A N 1
ATOM 1554 C CA . VAL A 1 192 ? 37.206 10.957 -59.057 1.00 57.81 192 VAL A CA 1
ATOM 1555 C C . VAL A 1 192 ? 36.719 11.855 -60.205 1.00 57.81 192 VAL A C 1
ATOM 1557 O O . VAL A 1 192 ? 37.325 11.850 -61.269 1.00 57.81 192 VAL A O 1
ATOM 1560 N N . HIS A 1 193 ? 35.680 12.669 -59.994 1.00 52.69 193 HIS A N 1
ATOM 1561 C CA . HIS A 1 193 ? 35.129 13.559 -61.026 1.00 52.69 193 HIS A CA 1
ATOM 1562 C C . HIS A 1 193 ? 35.870 14.899 -61.185 1.00 52.69 193 HIS A C 1
ATOM 1564 O O . HIS A 1 193 ? 35.660 15.575 -62.184 1.00 52.69 193 HIS A O 1
ATOM 1570 N N . PHE A 1 194 ? 36.714 15.289 -60.223 1.00 51.28 194 PHE A N 1
ATOM 1571 C CA . PHE A 1 194 ? 37.531 16.515 -60.290 1.00 51.28 194 PHE A CA 1
ATOM 1572 C C . PHE A 1 194 ? 38.917 16.292 -60.925 1.00 51.28 194 PHE A C 1
ATOM 1574 O O . PHE A 1 194 ? 39.663 17.246 -61.123 1.00 51.28 194 PHE A O 1
ATOM 1581 N N . SER A 1 195 ? 39.267 15.036 -61.220 1.00 48.31 195 SER A N 1
ATOM 1582 C CA . SER A 1 195 ? 40.565 14.615 -61.766 1.00 48.31 195 SER A CA 1
ATOM 1583 C C . SER A 1 195 ? 40.527 14.282 -63.272 1.00 48.31 195 SER A C 1
ATOM 1585 O O . SER A 1 195 ? 41.532 13.799 -63.798 1.00 48.31 195 SER A O 1
ATOM 1587 N N . SER A 1 196 ? 39.400 14.498 -63.960 1.00 44.50 196 SER A N 1
ATOM 1588 C CA . SER A 1 196 ? 39.257 14.356 -65.422 1.00 44.50 196 SER A CA 1
ATOM 1589 C C . SER A 1 196 ? 38.925 15.695 -66.056 1.00 44.50 196 SER A C 1
ATOM 1591 O O . SER A 1 196 ? 39.517 16.008 -67.106 1.00 44.50 196 SER A O 1
#

Radius of gyration: 30.86 Å; chains: 1; bounding box: 63×29×98 Å

Foldseek 3Di:
DVVLVVLVVVLVVVLVVLVVVLVVVVVVLVVLLVVLVVLLVQLVVLLVQLLVLLVVQLVCLQPPDSDVVSVVSNVVSVVSNLVSLVVQCVSDPDPVLVVLSVVLVVLSVVSVVLSVPDNHNPDSNVVCVVSSVVSVVSSVVSSVVSVVVSVVSVVVSVVVSVVSVVVSVVSVVVSVVVSVVVVVVVVVVVVVVVVD

pLDDT: mean 81.75, std 14.34, range [37.84, 97.31]

Sequence (196 aa):
MLAALLPATIGMVGTQSLFADFMAWSMQLNQQVFEQSKTLGSLLQKSSDMERKARLVVLFSDQSLHEPYEKEAYQRSRSQFLKILEEVRDASTEAEVILMVQEINDKEEFIHQRIEKWQDGSGLESQLEPVFTDFHLAMTHLAARFDQQIERSLTLFESQAKARLKVFLWQSCGLMTLTLFIMIVLFRRANVHFSS

Secondary structure (DSSP, 8-state):
-HHHHHHHHHHHHHHHHHHHHHHHHHHHHHHHHHHHHHHHHHHHHHHHHHHHHHHHHHHGGGSSS--HHHHHHHHHHHHHHHHHHHHHHHH---HHHHHHHHHHHHHHHHHHHHHHH--S-SSHHHHHHHHHHHHHHHHHHHHHHHHHHHHHHHHHHHHHHHHHHHHHHHHHHHHHHHHHHHHHHHHHHHHHHT--